Protein AF-A0A660L7V8-F1 (afdb_monomer_lite)

Secondary structure (DSSP, 8-state):
-------EEEEE-STTTHHHHHHHHHHHHHHHTT-S-EEEEEESS-PPPP--B-HHHHHHHHHHHHTT---EEEBTEEEEEE-TT-TTHHHHHHHHHHHS-SEEEEE-SPP-HHHHHHHHT-SEEEEE-S-SSSHHHHHHHTT-SSEEEEPPPPSSHHHHHHHTTS---HHHHHHHHHHTT---

pLDDT: mean 88.97, std 10.48, range [37.34, 97.0]

Organism: NCBI:txid166793

Foldseek 3Di:
DDQPLFWEEEEEEAPVQRLLLLLLLQLLSCVVVVPQAAEEEEADDDDDDADDEDPQQVVLQVQVVVVVFDWGHFYRYTYTYDYNPDPCLLVVLVVCSVRGISYYYRYNDDDDPSNQSNQQPGPEYEYEDPDCPDPVNCVRCPPGPHYDYDYGDDDDDQSVCSSNSNHRRPRSNVVVVVVSVPDD

Radius of gyration: 14.94 Å; chains: 1; bounding box: 38×33×36 Å

Structure (mmCIF, N/CA/C/O backbone):
data_AF-A0A660L7V8-F1
#
_entry.id   AF-A0A660L7V8-F1
#
loop_
_atom_site.group_PDB
_atom_site.id
_atom_site.type_symbol
_atom_site.label_atom_id
_atom_site.label_alt_id
_atom_site.label_comp_id
_atom_site.label_asym_id
_atom_site.label_entity_id
_atom_site.label_seq_id
_atom_site.pdbx_PDB_ins_code
_atom_site.Cartn_x
_atom_site.Cartn_y
_atom_site.Cartn_z
_atom_site.occupancy
_atom_site.B_iso_or_equiv
_atom_site.auth_seq_id
_atom_site.auth_comp_id
_atom_site.auth_asym_id
_atom_site.auth_atom_id
_atom_site.pdbx_PDB_model_num
ATOM 1 N N . MET A 1 1 ? 14.987 14.620 20.877 1.00 37.34 1 MET A N 1
ATOM 2 C CA . MET A 1 1 ? 15.073 13.712 19.718 1.00 37.34 1 MET A CA 1
ATOM 3 C C . MET A 1 1 ? 13.773 12.921 19.659 1.00 37.34 1 MET A C 1
ATOM 5 O O . MET A 1 1 ? 13.575 12.028 20.474 1.00 37.34 1 MET A O 1
ATOM 9 N N . ALA A 1 2 ? 12.819 13.354 18.834 1.00 39.78 2 ALA A N 1
ATOM 10 C CA . ALA A 1 2 ? 11.522 12.691 18.721 1.00 39.78 2 ALA A CA 1
ATOM 11 C C . ALA A 1 2 ? 11.657 11.545 17.714 1.00 39.78 2 ALA A C 1
ATOM 13 O O . ALA A 1 2 ? 11.985 11.790 16.560 1.00 39.78 2 ALA A O 1
ATOM 14 N N . ILE A 1 3 ? 11.441 10.305 18.151 1.00 49.91 3 ILE A N 1
ATOM 15 C CA . ILE A 1 3 ? 11.365 9.157 17.243 1.00 49.91 3 ILE A CA 1
ATOM 16 C C . ILE A 1 3 ? 10.102 9.357 16.406 1.00 49.91 3 ILE A C 1
ATOM 18 O O . ILE A 1 3 ? 8.993 9.240 16.935 1.00 49.91 3 ILE A O 1
ATOM 22 N N . ARG A 1 4 ? 10.248 9.695 15.122 1.00 61.00 4 ARG A N 1
ATOM 23 C CA . ARG A 1 4 ? 9.106 9.736 14.209 1.00 61.00 4 ARG A CA 1
ATOM 24 C C . ARG A 1 4 ? 8.654 8.299 13.968 1.00 61.00 4 ARG A C 1
ATOM 26 O O . ARG A 1 4 ? 9.376 7.494 13.388 1.00 61.00 4 ARG A O 1
ATOM 33 N N . VAL A 1 5 ? 7.476 7.958 14.478 1.00 67.88 5 VAL A N 1
ATOM 34 C CA . VAL A 1 5 ? 6.860 6.653 14.232 1.00 67.88 5 VAL A CA 1
ATOM 35 C C . VAL A 1 5 ? 6.316 6.672 12.809 1.00 67.88 5 VAL A C 1
ATOM 37 O O . VAL A 1 5 ? 5.420 7.456 12.518 1.00 67.88 5 VAL A O 1
ATOM 40 N N . VAL A 1 6 ? 6.857 5.824 11.934 1.00 76.44 6 VAL A N 1
ATOM 41 C CA . VAL A 1 6 ? 6.322 5.613 10.581 1.00 76.44 6 VAL A CA 1
ATOM 42 C C . VAL A 1 6 ? 4.968 4.918 10.716 1.00 76.44 6 VAL A C 1
ATOM 44 O O . VAL A 1 6 ? 4.899 3.766 11.155 1.00 76.44 6 VAL A O 1
ATOM 47 N N . THR A 1 7 ? 3.883 5.614 10.377 1.00 73.19 7 THR A N 1
ATOM 48 C CA . THR A 1 7 ? 2.516 5.067 10.465 1.00 73.19 7 THR A CA 1
ATOM 49 C C . THR A 1 7 ? 1.915 4.769 9.092 1.00 73.19 7 THR A C 1
ATOM 51 O O . THR A 1 7 ? 1.097 3.847 8.991 1.00 73.19 7 THR A O 1
ATOM 54 N N . GLY A 1 8 ? 2.379 5.467 8.049 1.00 82.75 8 GLY A N 1
ATOM 55 C CA . GLY A 1 8 ? 2.054 5.222 6.643 1.00 82.75 8 GLY A CA 1
ATOM 56 C C . GLY A 1 8 ? 3.313 5.071 5.789 1.00 82.75 8 GLY A C 1
ATOM 57 O O . GLY A 1 8 ? 4.242 5.874 5.877 1.00 82.75 8 GLY A O 1
ATOM 58 N N . ALA A 1 9 ? 3.364 4.018 4.974 1.00 93.69 9 ALA A N 1
ATOM 59 C CA . ALA A 1 9 ? 4.455 3.801 4.031 1.00 93.69 9 ALA A CA 1
ATOM 60 C C . ALA A 1 9 ? 3.937 3.323 2.673 1.00 93.69 9 ALA A C 1
ATOM 62 O O . ALA A 1 9 ? 2.909 2.652 2.586 1.00 93.69 9 ALA A O 1
ATOM 63 N N . ALA A 1 10 ? 4.697 3.586 1.614 1.00 95.88 10 ALA A N 1
ATOM 64 C CA . ALA A 1 10 ? 4.444 3.037 0.290 1.00 95.88 10 ALA A CA 1
ATOM 65 C C . ALA A 1 10 ? 5.608 2.183 -0.208 1.00 95.88 10 ALA A C 1
ATOM 67 O O . ALA A 1 10 ? 6.774 2.429 0.091 1.00 95.88 10 ALA A O 1
ATOM 68 N N . VAL A 1 11 ? 5.274 1.176 -1.007 1.00 96.75 11 VAL A N 1
ATOM 69 C CA . VAL A 1 11 ? 6.208 0.313 -1.716 1.00 96.75 11 VAL A CA 1
ATOM 70 C C . VAL A 1 11 ? 5.871 0.371 -3.195 1.00 96.75 11 VAL A C 1
ATOM 72 O O . VAL A 1 11 ? 4.820 -0.113 -3.608 1.00 96.75 11 VAL A O 1
ATOM 75 N N . VAL A 1 12 ? 6.765 0.951 -3.986 1.00 95.75 12 VAL A N 1
ATOM 76 C CA . VAL A 1 12 ? 6.620 1.100 -5.436 1.00 95.75 12 VAL A CA 1
ATOM 77 C C . VAL A 1 12 ? 7.430 0.011 -6.120 1.00 95.75 12 VAL A C 1
ATOM 79 O O . VAL A 1 12 ? 8.594 -0.204 -5.789 1.00 95.75 12 VAL A O 1
ATOM 82 N N . GLY A 1 13 ? 6.841 -0.690 -7.080 1.00 94.50 13 GLY A N 1
ATOM 83 C CA . GLY A 1 13 ? 7.564 -1.699 -7.845 1.00 94.50 13 GLY A CA 1
ATOM 84 C C . GLY A 1 13 ? 6.677 -2.428 -8.837 1.00 94.50 13 GLY A C 1
ATOM 85 O O . GLY A 1 13 ? 5.513 -2.091 -9.039 1.00 94.50 13 GLY A O 1
ATOM 86 N N . ARG A 1 14 ? 7.231 -3.460 -9.470 1.00 91.94 14 ARG A N 1
ATOM 87 C CA . ARG A 1 14 ? 6.463 -4.286 -10.404 1.00 91.94 14 ARG A CA 1
ATOM 88 C C . ARG A 1 14 ? 5.430 -5.140 -9.658 1.00 91.94 14 ARG A C 1
ATOM 90 O O . ARG A 1 14 ? 5.688 -5.550 -8.517 1.00 91.94 14 ARG A O 1
ATOM 97 N N . PRO A 1 15 ? 4.313 -5.505 -10.317 1.00 90.94 15 PRO A N 1
ATOM 98 C CA . PRO A 1 15 ? 3.431 -6.549 -9.818 1.00 90.94 15 PRO A CA 1
ATOM 99 C C . PRO A 1 15 ? 4.221 -7.814 -9.466 1.00 90.94 15 PRO A C 1
ATOM 101 O O . PRO A 1 15 ? 5.136 -8.223 -10.187 1.00 90.94 15 PRO A O 1
ATOM 104 N N . ARG A 1 16 ? 3.838 -8.463 -8.370 1.00 90.12 16 ARG A N 1
ATOM 105 C CA . ARG A 1 16 ? 4.502 -9.595 -7.704 1.00 90.12 16 ARG A CA 1
ATOM 106 C C . ARG A 1 16 ? 5.806 -9.263 -6.974 1.00 90.12 16 ARG A C 1
ATOM 108 O O . ARG A 1 16 ? 6.272 -10.134 -6.234 1.00 90.12 16 ARG A O 1
ATOM 115 N N . GLU A 1 17 ? 6.418 -8.096 -7.152 1.00 93.12 17 GLU A N 1
ATOM 116 C CA . GLU A 1 17 ? 7.659 -7.699 -6.465 1.00 93.12 17 GLU A CA 1
ATOM 117 C C . GLU A 1 17 ? 7.395 -6.754 -5.290 1.00 93.12 17 GLU A C 1
ATOM 119 O O . GLU A 1 17 ? 7.977 -6.945 -4.218 1.00 93.12 17 GLU A O 1
ATOM 124 N N . ALA A 1 18 ? 6.489 -5.789 -5.468 1.00 94.81 18 ALA A N 1
ATOM 125 C CA . ALA A 1 18 ? 6.148 -4.802 -4.448 1.00 94.81 18 ALA A CA 1
ATOM 126 C C . ALA A 1 18 ? 5.332 -5.402 -3.293 1.00 94.81 18 ALA A C 1
ATOM 128 O O . ALA A 1 18 ? 5.609 -5.141 -2.128 1.00 94.81 18 ALA A O 1
ATOM 129 N N . GLU A 1 19 ? 4.359 -6.263 -3.578 1.00 94.25 19 GLU A N 1
ATOM 130 C CA . GLU A 1 19 ? 3.404 -6.797 -2.603 1.00 94.25 19 GLU A CA 1
ATOM 131 C C . GLU A 1 19 ? 4.078 -7.630 -1.500 1.00 94.25 19 GLU A C 1
ATOM 133 O O . GLU A 1 19 ? 3.752 -7.445 -0.326 1.00 94.25 19 GLU A O 1
ATOM 138 N N . PRO A 1 20 ? 5.041 -8.532 -1.793 1.00 94.75 20 PRO A N 1
ATOM 139 C CA . PRO A 1 20 ? 5.760 -9.247 -0.742 1.00 94.75 20 PRO A CA 1
ATOM 140 C C . PRO A 1 20 ? 6.608 -8.325 0.141 1.00 94.75 20 PRO A C 1
ATOM 142 O O . PRO A 1 20 ? 6.734 -8.584 1.340 1.00 94.75 20 PRO A O 1
ATOM 145 N N . VAL A 1 21 ? 7.180 -7.263 -0.437 1.00 96.44 21 VAL A N 1
ATOM 146 C CA . VAL A 1 21 ? 7.930 -6.238 0.302 1.00 96.44 21 VAL A CA 1
ATOM 147 C C . VAL A 1 21 ? 6.978 -5.422 1.177 1.00 96.44 21 VAL A C 1
ATOM 149 O O . VAL A 1 21 ? 7.236 -5.281 2.370 1.00 96.44 21 VAL A O 1
ATOM 152 N N . ALA A 1 22 ? 5.836 -4.991 0.637 1.00 96.56 22 ALA A N 1
ATOM 153 C CA . ALA A 1 22 ? 4.784 -4.287 1.365 1.00 96.56 22 ALA A CA 1
ATOM 154 C C . ALA A 1 22 ? 4.244 -5.111 2.537 1.00 96.56 22 ALA A C 1
ATOM 156 O O . ALA A 1 22 ? 4.127 -4.606 3.649 1.00 96.56 22 ALA A O 1
ATOM 157 N N . ALA A 1 23 ? 4.011 -6.409 2.337 1.00 96.19 23 ALA A N 1
ATOM 158 C CA . ALA A 1 23 ? 3.602 -7.316 3.403 1.00 96.19 23 ALA A CA 1
ATOM 159 C C . ALA A 1 23 ? 4.662 -7.437 4.506 1.00 96.19 23 ALA A C 1
ATOM 161 O O . ALA A 1 23 ? 4.345 -7.400 5.698 1.00 96.19 23 ALA A O 1
ATOM 162 N N . ALA A 1 24 ? 5.934 -7.577 4.123 1.00 96.62 24 ALA A N 1
ATOM 163 C CA . ALA A 1 24 ? 7.037 -7.642 5.072 1.00 96.62 24 ALA A CA 1
ATOM 164 C C . ALA A 1 24 ? 7.182 -6.337 5.872 1.00 96.62 24 ALA A C 1
ATOM 166 O O . ALA A 1 24 ? 7.411 -6.408 7.085 1.00 96.62 24 ALA A O 1
ATOM 167 N N . LEU A 1 25 ? 7.015 -5.189 5.206 1.00 96.19 25 LEU A N 1
ATOM 168 C CA . LEU A 1 25 ? 7.052 -3.848 5.787 1.00 96.19 25 LEU A CA 1
ATOM 169 C C . LEU A 1 25 ? 5.878 -3.637 6.747 1.00 96.19 25 LEU A C 1
ATOM 171 O O . LEU A 1 25 ? 6.103 -3.291 7.900 1.00 96.19 25 LEU A O 1
ATOM 175 N N . ALA A 1 26 ? 4.652 -3.978 6.346 1.00 96.19 26 ALA A N 1
ATOM 176 C CA . ALA A 1 26 ? 3.464 -3.881 7.195 1.00 96.19 26 ALA A CA 1
ATOM 177 C C . ALA A 1 26 ? 3.606 -4.720 8.474 1.00 96.19 26 ALA A C 1
ATOM 179 O O . ALA A 1 26 ? 3.322 -4.255 9.578 1.00 96.19 26 ALA A O 1
ATOM 180 N N . LEU A 1 27 ? 4.122 -5.950 8.361 1.00 95.69 27 LEU A N 1
ATOM 181 C CA . LEU A 1 27 ? 4.412 -6.802 9.520 1.00 95.69 27 LEU A CA 1
ATOM 182 C C . LEU A 1 27 ? 5.494 -6.224 10.441 1.00 95.69 27 LEU A C 1
ATOM 184 O O . LEU A 1 27 ? 5.490 -6.517 11.641 1.00 95.69 27 LEU A O 1
ATOM 188 N N . ALA A 1 28 ? 6.429 -5.455 9.888 1.00 94.06 28 ALA A N 1
ATOM 189 C CA . ALA A 1 28 ? 7.496 -4.830 10.646 1.00 94.06 28 ALA A CA 1
ATOM 190 C C . ALA A 1 28 ? 6.983 -3.580 11.370 1.00 94.06 28 ALA A C 1
ATOM 192 O O . ALA A 1 28 ? 7.086 -3.534 12.594 1.00 94.06 28 ALA A O 1
ATOM 193 N N . LEU A 1 29 ? 6.306 -2.671 10.660 1.00 92.81 29 LEU A N 1
ATOM 194 C CA . LEU A 1 29 ? 5.652 -1.492 11.237 1.00 92.81 29 LEU A CA 1
ATOM 195 C C . LEU A 1 29 ? 4.671 -1.885 12.339 1.00 92.81 29 LEU A C 1
ATOM 197 O O . LEU A 1 29 ? 4.712 -1.326 13.425 1.00 92.81 29 LEU A O 1
ATOM 201 N N . ARG A 1 30 ? 3.876 -2.943 12.133 1.00 93.88 30 ARG A N 1
ATOM 202 C CA . ARG A 1 30 ? 3.018 -3.533 13.174 1.00 93.88 30 ARG A CA 1
ATOM 203 C C . ARG A 1 30 ? 3.778 -3.840 14.466 1.00 93.88 30 ARG A C 1
ATOM 205 O O . ARG A 1 30 ? 3.227 -3.726 15.558 1.00 93.88 30 ARG A O 1
ATOM 212 N N . ARG A 1 31 ? 4.999 -4.371 14.367 1.00 91.88 31 ARG A N 1
ATOM 213 C CA . ARG A 1 31 ? 5.801 -4.709 15.553 1.00 91.88 31 ARG A CA 1
ATOM 214 C C . ARG A 1 31 ? 6.301 -3.447 16.242 1.00 91.88 31 ARG A C 1
ATOM 216 O O . ARG A 1 31 ? 6.259 -3.413 17.466 1.00 91.88 31 ARG A O 1
ATOM 223 N N . GLU A 1 32 ? 6.710 -2.443 15.477 1.00 89.19 32 GLU A N 1
ATOM 224 C CA . GLU A 1 32 ? 7.185 -1.165 16.012 1.00 89.19 32 GLU A CA 1
ATOM 225 C C . GLU A 1 32 ? 6.067 -0.368 16.684 1.00 89.19 32 GLU A C 1
ATOM 227 O O . GLU A 1 32 ? 6.200 0.027 17.839 1.00 89.19 32 GLU A O 1
ATOM 232 N N . THR A 1 33 ? 4.910 -0.251 16.031 1.00 89.19 33 THR A N 1
ATOM 233 C CA . THR A 1 33 ? 3.717 0.424 16.568 1.00 89.19 33 THR A CA 1
ATOM 234 C C . THR A 1 33 ? 2.951 -0.417 17.591 1.00 89.19 33 THR A C 1
ATOM 236 O O . THR A 1 33 ? 1.931 0.014 18.122 1.00 89.19 33 THR A O 1
ATOM 239 N N . ARG A 1 34 ? 3.411 -1.646 17.869 1.00 91.81 34 ARG A N 1
ATOM 240 C CA . ARG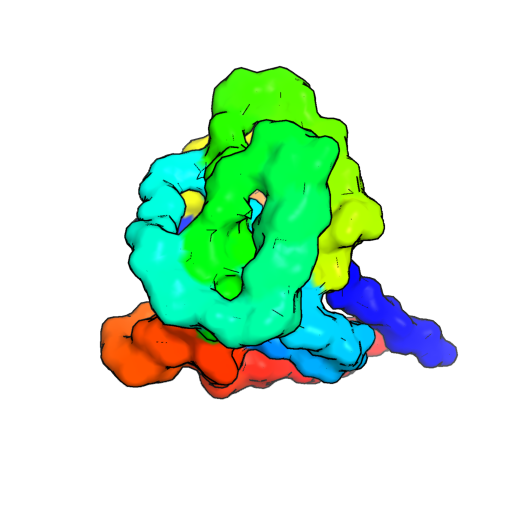 A 1 34 ? 2.744 -2.641 18.730 1.00 91.81 34 ARG A CA 1
ATOM 241 C C . ARG A 1 34 ? 1.297 -2.965 18.319 1.00 91.81 34 ARG A C 1
ATOM 243 O O . ARG A 1 34 ? 0.543 -3.528 19.117 1.00 91.81 34 ARG A O 1
ATOM 250 N N . ALA A 1 35 ? 0.912 -2.690 17.074 1.00 92.94 35 ALA A N 1
ATOM 251 C CA . ALA A 1 35 ? -0.403 -3.029 16.546 1.00 92.94 35 ALA A CA 1
ATOM 252 C C . ALA A 1 35 ? -0.643 -4.551 16.543 1.00 92.94 35 ALA A C 1
ATOM 254 O O . ALA A 1 35 ? 0.280 -5.370 16.487 1.00 92.94 35 ALA A O 1
ATOM 255 N N . LYS A 1 36 ? -1.909 -4.983 16.606 1.00 94.69 36 LYS A N 1
ATOM 256 C CA . LYS A 1 36 ? -2.255 -6.421 16.604 1.00 94.69 36 LYS A CA 1
ATOM 257 C C . LYS A 1 36 ? -2.258 -7.025 15.196 1.00 94.69 36 LYS A C 1
ATOM 259 O O . LYS A 1 36 ? -1.910 -8.205 15.059 1.00 94.69 36 LYS A O 1
ATOM 264 N N . ALA A 1 37 ? -2.579 -6.228 14.187 1.00 95.56 37 ALA A N 1
ATOM 265 C CA . ALA A 1 37 ? -2.605 -6.542 12.760 1.00 95.56 37 ALA A CA 1
ATOM 266 C C . ALA A 1 37 ? -2.153 -5.301 11.964 1.00 95.56 37 ALA A C 1
ATOM 268 O O . ALA A 1 37 ? -1.891 -4.270 12.578 1.00 95.56 37 ALA A O 1
ATOM 269 N N . ALA A 1 38 ? -2.011 -5.425 10.647 1.00 96.31 38 ALA A N 1
ATOM 270 C CA . ALA A 1 38 ? -1.687 -4.312 9.754 1.00 96.31 38 ALA A CA 1
ATOM 271 C C . ALA A 1 38 ? -2.398 -4.458 8.409 1.00 96.31 38 ALA A C 1
ATOM 273 O O . ALA A 1 38 ? -2.808 -5.564 8.040 1.00 96.31 38 ALA A O 1
ATOM 274 N N . THR A 1 39 ? -2.493 -3.352 7.682 1.00 96.81 39 THR A N 1
ATOM 275 C CA . THR A 1 39 ? -3.176 -3.283 6.390 1.00 96.81 39 THR A CA 1
ATOM 276 C C . THR A 1 39 ? -2.165 -3.211 5.255 1.00 96.81 39 THR A C 1
ATOM 278 O O . THR A 1 39 ? -1.183 -2.475 5.337 1.00 96.81 39 THR A O 1
ATOM 281 N N . VAL A 1 40 ? -2.409 -3.967 4.186 1.00 96.75 40 VAL A N 1
ATOM 282 C CA . VAL A 1 40 ? -1.717 -3.801 2.905 1.00 96.75 40 VAL A CA 1
ATOM 283 C C . VAL A 1 40 ? -2.746 -3.396 1.858 1.00 96.75 40 VAL A C 1
ATOM 285 O O . VAL A 1 40 ? -3.619 -4.188 1.509 1.00 96.75 40 VAL A O 1
ATOM 288 N N . ALA A 1 41 ? -2.649 -2.169 1.362 1.00 96.25 41 ALA A N 1
ATOM 289 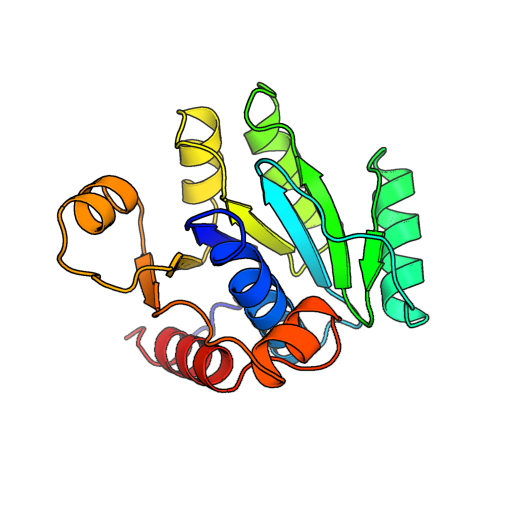C CA . ALA A 1 41 ? -3.518 -1.657 0.312 1.00 96.25 41 ALA A CA 1
ATOM 290 C C . ALA A 1 41 ? -2.784 -1.732 -1.030 1.00 96.25 41 ALA A C 1
ATOM 292 O O . ALA A 1 41 ? -1.754 -1.092 -1.214 1.00 96.25 41 ALA A O 1
ATOM 293 N N . VAL A 1 42 ? -3.269 -2.548 -1.961 1.00 95.75 42 VAL A N 1
ATOM 294 C CA . VAL A 1 42 ? -2.651 -2.715 -3.281 1.00 95.75 42 VAL A CA 1
ATOM 295 C C . VAL A 1 42 ? -3.308 -1.751 -4.260 1.00 95.75 42 VAL A C 1
ATOM 297 O O . VAL A 1 42 ? -4.502 -1.867 -4.528 1.00 95.75 42 VAL A O 1
ATOM 300 N N . ILE A 1 43 ? -2.524 -0.818 -4.799 1.00 95.31 43 ILE A N 1
ATOM 301 C CA . ILE A 1 43 ? -2.939 0.090 -5.869 1.00 95.31 43 ILE A CA 1
ATOM 302 C C . ILE A 1 43 ? -2.563 -0.577 -7.196 1.00 95.31 43 ILE A C 1
ATOM 304 O O . ILE A 1 43 ? -1.386 -0.617 -7.580 1.00 95.31 43 ILE A O 1
ATOM 308 N N . GLY A 1 44 ? -3.568 -1.152 -7.857 1.00 89.50 44 GLY A N 1
ATOM 309 C CA . GLY A 1 44 ? -3.420 -1.986 -9.054 1.00 89.50 44 GLY A CA 1
ATOM 310 C C . GLY A 1 44 ? -3.692 -3.484 -8.818 1.00 89.50 44 GLY A C 1
ATOM 311 O O . GLY A 1 44 ? -3.885 -3.926 -7.683 1.00 89.50 44 GLY A O 1
ATOM 312 N N . PRO A 1 45 ? -3.781 -4.288 -9.892 1.00 76.81 45 PRO A N 1
ATOM 313 C CA . PRO A 1 45 ? -3.986 -5.732 -9.791 1.00 76.81 45 PRO A CA 1
ATOM 314 C C . PRO A 1 45 ? -2.666 -6.528 -9.664 1.00 76.81 45 PRO A C 1
ATOM 316 O O . PRO A 1 45 ? -1.648 -6.104 -10.213 1.00 76.81 45 PRO A O 1
ATOM 319 N N . PRO A 1 46 ? -2.685 -7.752 -9.084 1.00 69.12 46 PRO A N 1
ATOM 320 C CA . PRO A 1 46 ? -3.802 -8.434 -8.420 1.00 69.12 46 PRO A CA 1
ATOM 321 C C . PRO A 1 46 ? -3.696 -8.440 -6.880 1.00 69.12 46 PRO A C 1
ATOM 323 O O . PRO A 1 46 ? -2.609 -8.402 -6.304 1.00 69.12 46 PRO A O 1
ATOM 326 N N . LEU A 1 47 ? -4.835 -8.617 -6.201 1.00 73.38 47 LEU A N 1
ATOM 327 C CA . LEU A 1 47 ? -4.840 -9.028 -4.793 1.00 73.38 47 LEU A CA 1
ATOM 328 C C . LEU A 1 47 ? -4.321 -10.468 -4.652 1.00 73.38 47 LEU A C 1
ATOM 330 O O . LEU A 1 47 ? -4.576 -11.301 -5.524 1.00 73.38 47 LEU A O 1
ATOM 334 N N . PRO A 1 48 ? -3.640 -10.810 -3.546 1.00 71.81 48 PRO A N 1
ATOM 335 C CA . PRO A 1 48 ? -3.430 -12.208 -3.210 1.00 71.81 48 PRO A CA 1
ATOM 336 C C . PRO A 1 48 ? -4.773 -12.880 -2.882 1.00 71.81 48 PRO A C 1
ATOM 338 O O . PRO A 1 48 ? -5.643 -12.262 -2.269 1.00 71.81 48 PRO A O 1
ATOM 341 N N . ASP A 1 49 ? -4.916 -14.165 -3.221 1.00 74.81 49 ASP A N 1
ATOM 342 C CA . ASP A 1 49 ? -6.115 -14.942 -2.869 1.00 74.81 49 ASP A CA 1
ATOM 343 C C . ASP A 1 49 ? -6.399 -14.892 -1.358 1.00 74.81 49 ASP A C 1
ATOM 345 O O . ASP A 1 49 ? -5.480 -14.732 -0.549 1.00 74.81 49 ASP A O 1
ATOM 349 N N . GLY A 1 50 ? -7.646 -15.089 -0.933 1.00 65.00 50 GLY A N 1
ATOM 350 C CA . GLY A 1 50 ? -7.953 -15.259 0.492 1.00 65.00 50 GLY A CA 1
ATOM 351 C C . GLY A 1 50 ? -7.154 -16.413 1.123 1.00 65.00 50 GLY A C 1
ATOM 352 O O . GLY A 1 50 ? -6.786 -17.371 0.446 1.00 65.00 50 GLY A O 1
ATOM 353 N N . GLY A 1 51 ? -6.852 -16.326 2.421 1.00 70.19 51 GLY A N 1
ATOM 354 C CA . GLY A 1 51 ? -6.135 -17.381 3.138 1.00 70.19 51 GLY A CA 1
ATOM 355 C C . GLY A 1 51 ? -6.539 -17.496 4.607 1.00 70.19 51 GLY A C 1
ATOM 356 O O . GLY A 1 51 ? -7.427 -16.800 5.097 1.00 70.19 51 GLY A O 1
ATOM 357 N N . GLY A 1 52 ? -5.863 -18.388 5.335 1.00 71.81 52 GLY A N 1
ATOM 358 C CA . GLY A 1 52 ? -6.055 -18.536 6.776 1.00 71.81 52 GLY A CA 1
ATOM 359 C C . GLY A 1 52 ? -5.695 -17.249 7.526 1.00 71.81 52 GLY A C 1
ATOM 360 O O . GLY A 1 52 ? -4.556 -16.781 7.480 1.00 71.81 52 GLY A O 1
ATOM 361 N N . GLY A 1 53 ? -6.669 -16.673 8.229 1.00 72.19 53 GLY A N 1
ATOM 362 C CA . GLY A 1 53 ? -6.505 -15.450 9.016 1.00 72.19 53 GLY A CA 1
ATOM 363 C C . GLY A 1 53 ? -6.559 -15.696 10.518 1.00 72.19 53 GLY A C 1
ATOM 364 O O . GLY A 1 53 ? -7.497 -16.338 10.998 1.00 72.19 53 GLY A O 1
ATOM 365 N N . GLY A 1 54 ? -5.600 -15.141 11.266 1.00 78.19 54 GLY A N 1
ATOM 366 C CA . GLY A 1 54 ? -5.656 -15.106 12.729 1.00 78.19 54 GLY A CA 1
ATOM 367 C C . GLY A 1 54 ? -6.704 -14.104 13.228 1.00 78.19 54 GLY A C 1
ATOM 368 O O . GLY A 1 54 ? -7.060 -13.163 12.519 1.00 78.19 54 GLY A O 1
ATOM 369 N N . GLY A 1 55 ? -7.181 -14.258 14.468 1.00 90.12 55 GLY A N 1
ATOM 370 C CA . GLY A 1 55 ? -8.297 -13.451 14.994 1.00 90.12 55 GLY A CA 1
ATOM 371 C C . GLY A 1 55 ? -8.083 -11.929 14.952 1.00 90.12 55 GLY A C 1
ATOM 372 O O . GLY A 1 55 ? -9.039 -11.182 14.793 1.00 90.12 55 GLY A O 1
ATOM 373 N N . ALA A 1 56 ? -6.837 -11.452 15.044 1.00 91.94 56 ALA A N 1
ATOM 374 C CA . ALA A 1 56 ? -6.535 -10.025 14.899 1.00 91.94 56 ALA A CA 1
ATOM 375 C C . ALA A 1 56 ? -6.717 -9.511 13.461 1.00 91.94 56 ALA A C 1
ATOM 377 O O . ALA A 1 56 ? -7.286 -8.441 13.287 1.00 91.94 56 ALA A O 1
ATOM 378 N N . GLY A 1 57 ? -6.274 -10.272 12.452 1.00 92.00 57 GLY A N 1
ATOM 379 C CA . GLY A 1 57 ? -6.448 -9.898 11.045 1.00 92.00 57 GLY A CA 1
ATOM 380 C C . GLY A 1 57 ? -7.919 -9.910 10.627 1.00 92.00 57 GLY A C 1
ATOM 381 O O . GLY A 1 57 ? -8.349 -9.029 9.899 1.00 92.00 57 GLY A O 1
ATOM 382 N N . ARG A 1 58 ? -8.714 -10.848 11.163 1.00 93.69 58 ARG A N 1
ATOM 383 C CA . ARG A 1 58 ? -10.168 -10.890 10.924 1.00 93.69 58 ARG A CA 1
ATOM 384 C C . ARG A 1 58 ? -10.902 -9.687 11.511 1.00 93.69 58 ARG A C 1
ATOM 386 O O . ARG A 1 58 ? -11.759 -9.133 10.847 1.00 93.69 58 ARG A O 1
ATOM 393 N N . ARG A 1 59 ? -10.553 -9.258 12.730 1.00 94.75 59 ARG A N 1
ATOM 394 C CA . ARG A 1 59 ? -11.150 -8.047 13.323 1.00 94.75 59 ARG A CA 1
ATOM 395 C C . ARG A 1 59 ? -10.828 -6.792 12.518 1.00 94.75 59 ARG A C 1
ATOM 397 O O . ARG A 1 59 ? -11.704 -5.962 12.341 1.00 94.75 59 ARG A O 1
ATOM 404 N N . LEU A 1 60 ? -9.595 -6.686 12.022 1.00 95.19 60 LEU A N 1
ATOM 405 C CA . LEU A 1 60 ? -9.210 -5.592 11.134 1.00 95.19 60 LEU A CA 1
ATOM 406 C C . LEU A 1 60 ? -9.986 -5.643 9.810 1.00 95.19 60 LEU A C 1
ATOM 408 O O . LEU A 1 60 ? -10.429 -4.609 9.336 1.00 95.19 60 LEU A O 1
ATOM 412 N N . ALA A 1 61 ? -10.199 -6.833 9.242 1.00 94.69 61 ALA A N 1
ATOM 413 C CA . ALA A 1 61 ? -11.046 -6.983 8.061 1.00 94.69 61 ALA A CA 1
ATOM 414 C C . ALA A 1 61 ? -12.489 -6.526 8.315 1.00 94.69 61 ALA A C 1
ATOM 416 O O . ALA A 1 61 ? -12.982 -5.724 7.543 1.00 94.69 61 ALA A O 1
ATOM 417 N N . VAL A 1 62 ? -13.119 -6.917 9.426 1.00 95.44 62 VAL A N 1
ATOM 418 C CA . VAL A 1 62 ? -14.469 -6.426 9.775 1.00 95.44 62 VAL A CA 1
ATOM 419 C C . VAL A 1 62 ? -14.511 -4.898 9.867 1.00 95.44 62 VAL A C 1
ATOM 421 O O . VAL A 1 62 ? -15.474 -4.275 9.435 1.00 95.44 62 VAL A O 1
ATOM 424 N N . GLN A 1 63 ? -13.461 -4.278 10.408 1.00 94.69 63 GLN A N 1
ATOM 425 C CA . GLN A 1 63 ? -13.369 -2.821 10.454 1.00 94.69 63 GLN A CA 1
ATOM 426 C C . GLN A 1 63 ? -13.262 -2.212 9.048 1.00 94.69 63 GLN A C 1
ATOM 428 O O . GLN A 1 63 ? -13.954 -1.252 8.757 1.00 94.69 63 GLN A O 1
ATOM 433 N N . LEU A 1 64 ? -12.438 -2.784 8.168 1.00 95.50 64 LEU A N 1
ATOM 434 C CA . LEU A 1 64 ? -12.312 -2.336 6.777 1.00 95.50 64 LEU A CA 1
ATOM 435 C C . LEU A 1 64 ? -13.607 -2.559 5.971 1.00 95.50 64 LEU A C 1
ATOM 437 O O . LEU A 1 64 ? -13.956 -1.728 5.144 1.00 95.50 64 LEU A O 1
ATOM 441 N N . GLU A 1 65 ? -14.337 -3.646 6.229 1.00 95.81 65 GLU A N 1
ATOM 442 C CA . GLU A 1 65 ? -15.660 -3.910 5.640 1.00 95.81 65 GLU A CA 1
ATOM 443 C C . GLU A 1 65 ? -16.685 -2.848 6.056 1.00 95.81 65 GLU A C 1
ATOM 445 O O . GLU A 1 65 ? -17.489 -2.419 5.233 1.00 95.81 65 GLU A O 1
ATOM 450 N N . ALA A 1 66 ? -16.633 -2.376 7.308 1.00 95.00 66 ALA A N 1
ATOM 451 C CA . ALA A 1 66 ? -17.486 -1.282 7.779 1.00 95.00 66 ALA A CA 1
ATOM 452 C C . ALA A 1 66 ? -17.204 0.052 7.060 1.00 95.00 66 ALA A C 1
ATOM 454 O O . ALA A 1 66 ? -18.091 0.895 6.972 1.00 95.00 66 ALA A O 1
ATOM 455 N N . GLU A 1 67 ? -16.003 0.206 6.499 1.00 93.44 67 GLU A N 1
ATOM 456 C CA . GLU A 1 67 ? -15.599 1.335 5.652 1.00 93.44 67 GLU A CA 1
ATOM 457 C C . GLU A 1 67 ? -15.904 1.091 4.158 1.00 93.44 67 GLU A C 1
ATOM 459 O O . GLU A 1 67 ? -15.455 1.845 3.300 1.00 93.44 67 GLU A O 1
ATOM 464 N N . GLY A 1 68 ? -16.643 0.026 3.821 1.00 93.06 68 GLY A N 1
ATOM 465 C CA . GLY A 1 68 ? -17.048 -0.288 2.447 1.00 93.06 68 GLY A CA 1
ATOM 466 C C . GLY A 1 68 ? -15.974 -0.971 1.594 1.00 93.06 68 GLY A C 1
ATOM 467 O O . GLY A 1 68 ? -16.124 -1.057 0.376 1.00 93.06 68 GLY A O 1
ATOM 468 N N . LEU A 1 69 ? -14.893 -1.465 2.203 1.00 93.62 69 LEU A N 1
ATOM 469 C CA . LEU A 1 69 ? -13.812 -2.153 1.495 1.00 93.62 69 LEU A CA 1
ATOM 470 C C . LEU A 1 69 ? -14.031 -3.671 1.451 1.00 93.62 69 LEU A C 1
ATOM 472 O O . LEU A 1 69 ? -14.750 -4.246 2.264 1.00 93.62 69 LEU A O 1
ATOM 476 N N . GLU A 1 70 ? -13.327 -4.345 0.538 1.00 93.00 70 GLU A N 1
ATOM 477 C CA . GLU A 1 70 ? -13.368 -5.807 0.379 1.00 93.00 70 GLU A CA 1
ATOM 478 C C . GLU A 1 70 ? -12.046 -6.473 0.822 1.00 93.00 70 GLU A C 1
ATOM 480 O O . GLU A 1 70 ? -11.221 -6.871 -0.014 1.00 93.00 70 GLU A O 1
ATOM 485 N N . PRO A 1 71 ? -11.777 -6.591 2.134 1.00 94.06 71 PRO A N 1
ATOM 486 C CA . PRO A 1 71 ? -10.515 -7.116 2.623 1.00 94.06 71 PRO A CA 1
ATOM 487 C C . PRO A 1 71 ? -10.367 -8.631 2.435 1.00 94.06 71 PRO A C 1
ATOM 489 O O . PRO A 1 71 ? -11.279 -9.433 2.629 1.00 94.06 71 PRO A O 1
ATOM 492 N N . ARG A 1 72 ? -9.134 -9.061 2.160 1.00 94.19 72 ARG A N 1
ATOM 493 C CA . ARG A 1 72 ? -8.694 -10.460 2.201 1.00 94.19 72 ARG A CA 1
ATOM 494 C C . ARG A 1 72 ? -7.728 -10.647 3.360 1.00 94.19 72 ARG A C 1
ATOM 496 O O . ARG A 1 72 ? -6.706 -9.973 3.453 1.00 94.19 72 ARG A O 1
ATOM 503 N N . VAL A 1 73 ? -8.019 -11.584 4.257 1.00 93.81 73 VAL A N 1
ATOM 504 C CA . VAL A 1 73 ? -7.154 -11.829 5.420 1.00 93.81 73 VAL A CA 1
ATOM 505 C C . VAL A 1 73 ? -6.077 -12.857 5.086 1.00 93.81 73 VAL A C 1
ATOM 507 O O . VAL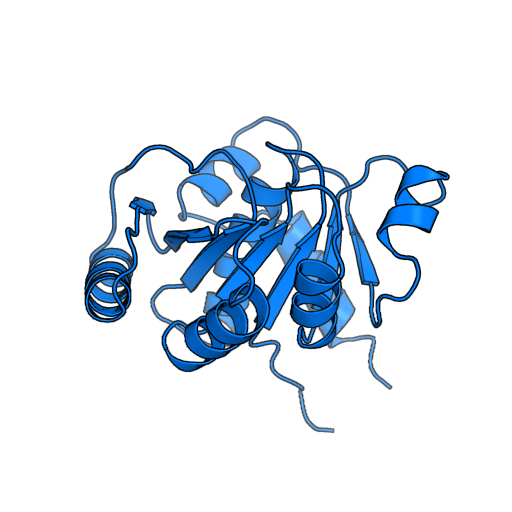 A 1 73 ? -6.363 -13.916 4.527 1.00 93.81 73 VAL A O 1
ATOM 510 N N . ARG A 1 74 ? -4.836 -12.577 5.501 1.00 92.44 74 ARG A N 1
ATOM 511 C CA . ARG A 1 74 ? -3.729 -13.545 5.545 1.00 92.44 74 ARG A CA 1
ATOM 512 C C . ARG A 1 74 ? -2.920 -13.352 6.823 1.00 92.44 74 ARG A C 1
ATOM 514 O O . ARG A 1 74 ? -2.262 -12.329 6.999 1.00 92.44 74 ARG A O 1
ATOM 521 N N . GLY A 1 75 ? -2.979 -14.316 7.742 1.00 93.19 75 GLY A N 1
ATOM 522 C CA . GLY A 1 75 ? -2.244 -14.253 9.007 1.00 93.19 75 GLY A CA 1
ATOM 523 C C . GLY A 1 75 ? -2.621 -13.025 9.843 1.00 93.19 75 GLY A C 1
ATOM 524 O O . GLY A 1 75 ? -3.741 -12.938 10.352 1.00 93.19 75 GLY A O 1
ATOM 525 N N . ARG A 1 76 ? -1.670 -12.099 10.020 1.00 95.38 76 ARG A N 1
ATOM 526 C CA . ARG A 1 76 ? -1.854 -10.814 10.726 1.00 95.38 76 ARG A CA 1
ATOM 527 C C . ARG A 1 76 ? -2.070 -9.615 9.794 1.00 95.38 76 ARG A C 1
ATOM 529 O O . ARG A 1 76 ? -1.998 -8.485 10.271 1.00 95.38 76 ARG A O 1
ATOM 536 N N . LEU A 1 77 ? -2.301 -9.855 8.506 1.00 95.50 77 LEU A N 1
ATOM 537 C CA . LEU A 1 77 ? -2.531 -8.820 7.505 1.00 95.50 77 LEU A CA 1
ATOM 538 C C . LEU A 1 77 ? -3.973 -8.853 6.997 1.00 95.50 77 LEU A C 1
ATOM 540 O O . LEU A 1 77 ? -4.527 -9.936 6.777 1.00 95.50 77 LEU A O 1
ATOM 544 N N . ALA A 1 78 ? -4.536 -7.670 6.777 1.00 95.69 78 ALA A N 1
ATOM 545 C CA . ALA A 1 78 ? -5.719 -7.466 5.954 1.00 95.69 78 ALA A CA 1
ATOM 546 C C . ALA A 1 78 ? -5.292 -6.788 4.646 1.00 95.69 78 ALA A C 1
ATOM 548 O O . ALA A 1 78 ? -4.553 -5.806 4.667 1.00 95.69 78 ALA A O 1
ATOM 549 N N . TRP A 1 79 ? -5.708 -7.350 3.517 1.00 96.00 79 TRP A N 1
ATOM 550 C CA . TRP A 1 79 ? -5.337 -6.892 2.182 1.00 96.00 79 TRP A CA 1
ATOM 551 C C . TRP A 1 79 ? -6.536 -6.265 1.494 1.00 96.00 79 TRP A C 1
ATOM 553 O O . TRP A 1 79 ? -7.555 -6.934 1.382 1.00 96.00 79 TRP A O 1
ATOM 563 N N . VAL A 1 80 ? -6.414 -5.044 0.990 1.00 95.25 80 VAL A N 1
ATOM 564 C CA . VAL A 1 80 ? -7.475 -4.370 0.223 1.00 95.25 80 VAL A CA 1
ATOM 565 C C . VAL A 1 80 ? -6.944 -3.944 -1.138 1.00 95.25 80 VAL A C 1
ATOM 567 O O . VAL A 1 80 ? -5.747 -3.701 -1.288 1.00 95.25 80 VAL A O 1
ATOM 570 N N . ARG A 1 81 ? -7.817 -3.902 -2.146 1.00 94.56 81 ARG A N 1
ATOM 571 C CA . ARG A 1 81 ? -7.490 -3.359 -3.469 1.00 94.56 81 ARG A CA 1
ATOM 572 C C . ARG A 1 81 ? -8.016 -1.943 -3.552 1.00 94.56 81 ARG A C 1
ATOM 574 O O . ARG A 1 81 ? -9.164 -1.716 -3.195 1.00 94.56 81 ARG A O 1
ATOM 581 N N . LEU A 1 82 ? -7.201 -1.053 -4.092 1.00 94.56 82 LEU A N 1
ATOM 582 C CA . LEU A 1 82 ? -7.613 0.272 -4.520 1.00 94.56 82 LEU A CA 1
ATOM 583 C C . LEU A 1 82 ? -7.508 0.340 -6.043 1.00 94.56 82 LEU A C 1
ATOM 585 O O . LEU A 1 82 ? -6.566 -0.204 -6.637 1.00 94.56 82 LEU A O 1
ATOM 589 N N . ASP A 1 83 ? -8.497 0.961 -6.674 1.00 92.44 83 ASP A N 1
ATOM 590 C CA . ASP A 1 83 ? -8.478 1.187 -8.112 1.00 92.44 83 ASP A CA 1
ATOM 591 C C . ASP A 1 83 ? -7.549 2.376 -8.426 1.00 92.44 83 ASP A C 1
ATOM 593 O O . ASP A 1 83 ? -7.774 3.472 -7.917 1.00 92.44 83 ASP A O 1
ATOM 597 N N . PRO A 1 84 ? -6.481 2.197 -9.229 1.00 92.69 84 PRO A N 1
ATOM 598 C CA . PRO A 1 84 ? -5.586 3.296 -9.594 1.00 92.69 84 PRO A CA 1
ATOM 599 C C . PRO A 1 84 ? -6.254 4.394 -10.436 1.00 92.69 84 PRO A C 1
ATOM 601 O O . PRO A 1 84 ? -5.679 5.474 -10.566 1.00 92.69 84 PRO A O 1
ATOM 604 N N . ALA A 1 85 ? -7.409 4.112 -11.046 1.00 91.00 85 ALA A N 1
ATOM 605 C CA . ALA A 1 85 ? -8.182 5.077 -11.820 1.00 91.00 85 ALA A CA 1
ATOM 606 C C . ALA A 1 85 ? -9.220 5.836 -10.975 1.00 91.00 85 ALA A C 1
ATOM 608 O O . ALA A 1 85 ? -9.887 6.725 -11.503 1.00 91.00 85 ALA A O 1
ATOM 609 N N . ASP A 1 86 ? -9.359 5.499 -9.689 1.00 90.12 86 ASP A N 1
ATOM 610 C CA . ASP A 1 86 ? -10.289 6.172 -8.790 1.00 90.12 86 ASP A CA 1
ATOM 611 C C . ASP A 1 86 ? -9.824 7.616 -8.518 1.00 90.12 86 ASP A C 1
ATOM 613 O O . ASP A 1 86 ? -8.717 7.815 -7.999 1.00 90.12 86 ASP A O 1
ATOM 617 N N . PRO A 1 87 ? -10.624 8.645 -8.854 1.00 87.38 87 PRO A N 1
ATOM 618 C CA . PRO A 1 87 ? -10.272 10.030 -8.555 1.00 87.38 87 PRO A CA 1
ATOM 619 C C . PRO A 1 87 ? -10.174 10.311 -7.047 1.00 87.38 87 PRO A C 1
ATOM 621 O O . PRO A 1 87 ? -9.467 11.238 -6.653 1.00 87.38 87 PRO A O 1
ATOM 624 N N . GLU A 1 88 ? -10.834 9.516 -6.202 1.00 91.62 88 GLU A N 1
ATOM 625 C CA . GLU A 1 88 ? -10.812 9.650 -4.743 1.00 91.62 88 GLU A CA 1
ATOM 626 C C . GLU A 1 88 ? -9.638 8.906 -4.091 1.00 91.62 88 GLU A C 1
ATOM 628 O O . GLU A 1 88 ? -9.509 8.905 -2.865 1.00 91.62 88 GLU A O 1
ATOM 633 N N . LEU A 1 89 ? -8.729 8.320 -4.882 1.00 93.00 89 LEU A N 1
ATOM 634 C CA . LEU A 1 89 ? -7.587 7.554 -4.383 1.00 93.00 89 LEU A CA 1
ATOM 635 C C . LEU A 1 89 ? -6.801 8.267 -3.261 1.00 93.00 89 LEU A C 1
ATOM 637 O O . LEU A 1 89 ? -6.550 7.615 -2.245 1.00 93.00 89 LEU A O 1
ATOM 641 N N . PRO A 1 90 ? -6.448 9.570 -3.350 1.00 91.88 90 PRO A N 1
ATOM 642 C CA . PRO A 1 90 ? -5.764 10.254 -2.251 1.00 91.88 90 PRO A CA 1
ATOM 643 C C . PRO A 1 90 ? -6.583 10.251 -0.951 1.00 91.88 90 PRO A C 1
ATOM 645 O O . PRO A 1 90 ? -6.063 9.898 0.109 1.00 91.88 90 PRO A O 1
ATOM 648 N N . ALA A 1 91 ? -7.884 10.546 -1.035 1.00 91.69 91 ALA A N 1
ATOM 649 C CA . ALA A 1 91 ? -8.780 10.548 0.120 1.00 91.69 91 ALA A CA 1
ATOM 650 C C . ALA A 1 91 ? -8.917 9.144 0.733 1.00 91.69 91 ALA A C 1
ATOM 652 O O . ALA A 1 91 ? -8.817 8.997 1.951 1.00 91.69 91 ALA A O 1
ATOM 653 N N . LEU A 1 92 ? -9.038 8.105 -0.101 1.00 92.38 92 LEU A N 1
ATOM 654 C CA . LEU A 1 92 ? -9.066 6.710 0.343 1.00 92.38 92 LEU A CA 1
ATOM 655 C C . LEU A 1 92 ? -7.767 6.303 1.049 1.00 92.38 92 LEU A C 1
ATOM 657 O O . LEU A 1 92 ? -7.811 5.627 2.080 1.00 92.38 92 LEU A O 1
ATOM 661 N N . THR A 1 93 ? -6.600 6.719 0.538 1.00 92.50 93 THR A N 1
ATOM 662 C CA . THR A 1 93 ? -5.320 6.431 1.207 1.00 92.50 93 THR A CA 1
ATOM 663 C C . THR A 1 93 ? -5.222 7.102 2.574 1.00 92.50 93 THR A C 1
ATOM 665 O O . THR A 1 93 ? -4.794 6.469 3.542 1.00 92.50 93 THR A O 1
ATOM 668 N N . TRP A 1 94 ? -5.697 8.341 2.692 1.00 91.12 94 TRP A N 1
ATOM 669 C CA . TRP A 1 94 ? -5.736 9.053 3.962 1.00 91.12 94 TRP A CA 1
ATOM 670 C C . TRP A 1 94 ? -6.711 8.411 4.960 1.00 91.12 94 TRP A C 1
ATOM 672 O O . TRP A 1 94 ? -6.334 8.133 6.100 1.00 91.12 94 TRP A O 1
ATOM 682 N N . GLN A 1 95 ? -7.933 8.080 4.528 1.00 91.69 95 GLN A N 1
ATOM 683 C CA . GLN A 1 95 ? -8.926 7.387 5.357 1.00 91.69 95 GLN A CA 1
ATOM 684 C C . GLN A 1 95 ? -8.379 6.055 5.881 1.00 91.69 95 GLN A C 1
ATOM 686 O O . GLN A 1 95 ? -8.462 5.776 7.078 1.00 91.69 95 GLN A O 1
ATOM 691 N N . LEU A 1 96 ? -7.740 5.260 5.017 1.00 92.81 96 LEU A N 1
ATOM 692 C CA . LEU A 1 96 ? -7.094 4.005 5.403 1.00 92.81 96 LEU A CA 1
ATOM 693 C C . LEU A 1 96 ? -6.002 4.197 6.458 1.00 92.81 96 LEU A C 1
ATOM 695 O O . LEU A 1 96 ? -5.902 3.391 7.388 1.00 92.81 96 LEU A O 1
ATOM 699 N N . ALA A 1 97 ? -5.196 5.251 6.337 1.00 89.75 97 ALA A N 1
ATOM 700 C CA . ALA A 1 97 ? -4.172 5.573 7.323 1.00 89.75 97 ALA A CA 1
ATOM 701 C C . ALA A 1 97 ? -4.772 5.931 8.693 1.00 89.75 97 ALA A C 1
ATOM 703 O O . ALA A 1 97 ? -4.165 5.622 9.715 1.00 89.75 97 ALA A O 1
ATOM 704 N N . LEU A 1 98 ? -5.974 6.511 8.741 1.00 89.44 98 LEU A N 1
ATOM 705 C CA . LEU A 1 98 ? -6.655 6.826 9.998 1.00 89.44 98 LEU A CA 1
ATOM 706 C C . LEU A 1 98 ? -7.302 5.609 10.658 1.00 89.44 98 LEU A C 1
ATOM 708 O O . LEU A 1 98 ? -7.181 5.422 11.868 1.00 89.44 98 LEU A O 1
ATOM 712 N N . VAL A 1 99 ? -7.999 4.783 9.879 1.00 89.75 99 VAL A N 1
ATOM 713 C CA . VAL A 1 99 ? -8.834 3.705 10.432 1.00 89.75 99 VAL A CA 1
ATOM 714 C C . VAL A 1 99 ? -8.067 2.396 10.599 1.00 89.75 99 VAL A C 1
ATOM 716 O O . VAL A 1 99 ? -8.397 1.593 11.468 1.00 89.75 99 VAL A O 1
ATOM 719 N N . ALA A 1 100 ? -7.022 2.172 9.803 1.00 91.50 100 ALA A N 1
ATOM 720 C CA . ALA A 1 100 ? -6.411 0.856 9.645 1.00 91.50 100 ALA A CA 1
ATOM 721 C C . ALA A 1 100 ? -4.885 0.856 9.833 1.00 91.50 100 ALA A C 1
ATOM 723 O O . ALA A 1 100 ? -4.198 -0.038 9.321 1.00 91.50 100 ALA A O 1
ATOM 724 N N . ALA A 1 101 ? -4.356 1.838 10.573 1.00 87.56 101 ALA A N 1
ATOM 725 C CA . ALA A 1 101 ? -2.933 1.946 10.870 1.00 87.56 101 ALA A CA 1
ATOM 726 C C . ALA A 1 101 ? -2.385 0.729 11.657 1.00 87.56 101 ALA A C 1
ATOM 728 O O . ALA A 1 101 ? -3.027 0.235 12.590 1.00 87.56 101 ALA A O 1
ATOM 729 N N . PRO A 1 102 ? -1.153 0.277 11.357 1.00 94.31 102 PRO A N 1
ATOM 730 C CA . PRO A 1 102 ? -0.298 0.767 10.278 1.00 94.31 102 PRO A CA 1
ATOM 731 C C . PRO A 1 102 ? -0.764 0.248 8.911 1.00 94.31 102 PRO A C 1
ATOM 733 O O . PRO A 1 102 ? -1.140 -0.923 8.773 1.00 94.31 102 PRO A O 1
ATOM 736 N N . VAL A 1 103 ? -0.678 1.117 7.902 1.00 95.62 103 VAL A N 1
ATOM 737 C CA . VAL A 1 103 ? -1.019 0.808 6.509 1.00 95.62 103 VAL A CA 1
ATOM 738 C C . VAL A 1 103 ? 0.225 0.886 5.631 1.00 95.62 103 VAL A C 1
ATOM 740 O O . VAL A 1 103 ? 1.068 1.767 5.794 1.00 95.62 103 VAL A O 1
ATOM 743 N N . VAL A 1 104 ? 0.347 -0.062 4.702 1.00 97.00 104 VAL A N 1
ATOM 744 C CA . VAL A 1 104 ? 1.361 -0.016 3.648 1.00 97.00 104 VAL A CA 1
ATOM 745 C C . VAL A 1 104 ? 0.698 -0.101 2.284 1.00 97.00 104 VAL A C 1
ATOM 747 O O . VAL A 1 104 ? -0.016 -1.065 1.998 1.00 97.00 104 VAL A O 1
ATOM 750 N N . PHE A 1 105 ? 0.971 0.879 1.429 1.00 96.50 105 PHE A N 1
ATOM 751 C CA . PHE A 1 105 ? 0.473 0.922 0.059 1.00 96.50 105 PHE A CA 1
ATOM 752 C C . PHE A 1 105 ? 1.440 0.199 -0.880 1.00 96.50 105 PHE A C 1
ATOM 754 O O . PHE A 1 105 ? 2.576 0.625 -1.056 1.00 96.50 105 PHE A O 1
ATOM 761 N N . ALA A 1 106 ? 1.013 -0.904 -1.490 1.00 96.62 106 ALA A N 1
ATOM 762 C CA . ALA A 1 106 ? 1.754 -1.565 -2.559 1.00 96.62 106 ALA A CA 1
ATOM 763 C C . ALA A 1 106 ? 1.336 -0.959 -3.905 1.00 96.62 106 ALA A C 1
ATOM 765 O O . ALA A 1 106 ? 0.271 -1.279 -4.432 1.00 96.62 106 ALA A O 1
ATOM 766 N N . VAL A 1 107 ? 2.165 -0.079 -4.460 1.00 95.88 107 VAL A N 1
ATOM 767 C CA . VAL A 1 107 ? 1.917 0.592 -5.738 1.00 95.88 107 VAL A CA 1
ATOM 768 C C . VAL A 1 107 ? 2.502 -0.249 -6.863 1.00 95.88 107 VAL A C 1
ATOM 770 O O . VAL A 1 107 ? 3.719 -0.330 -7.034 1.00 95.88 107 VAL A O 1
ATOM 773 N N . THR A 1 108 ? 1.608 -0.900 -7.605 1.00 94.12 108 THR A N 1
ATOM 774 C CA . THR A 1 108 ? 1.944 -1.792 -8.730 1.00 94.12 108 THR A CA 1
ATOM 775 C C . THR A 1 108 ? 1.428 -1.274 -10.073 1.00 94.12 108 THR A C 1
ATOM 777 O O . THR A 1 108 ? 1.848 -1.756 -11.126 1.00 94.12 108 THR A O 1
ATOM 780 N N . ALA A 1 109 ? 0.528 -0.288 -10.038 1.00 93.31 109 ALA A N 1
ATOM 781 C CA . ALA A 1 109 ? 0.033 0.428 -11.204 1.00 93.31 109 ALA A CA 1
ATOM 782 C C . ALA A 1 109 ? 1.031 1.504 -11.687 1.00 93.31 109 ALA A C 1
ATOM 784 O O . ALA A 1 109 ? 1.852 1.982 -10.897 1.00 93.31 109 ALA A O 1
ATOM 785 N N . PRO A 1 110 ? 0.959 1.919 -12.969 1.00 90.88 110 PRO A N 1
ATOM 786 C CA . PRO A 1 110 ? 1.689 3.086 -13.461 1.00 90.88 110 PRO A CA 1
ATOM 787 C C . PRO A 1 110 ? 1.389 4.336 -12.627 1.00 90.88 110 PRO A C 1
ATOM 789 O O . PRO A 1 110 ? 0.250 4.528 -12.208 1.00 90.88 110 PRO A O 1
ATOM 792 N N . ARG A 1 111 ? 2.395 5.196 -12.417 1.00 90.81 111 ARG A N 1
ATOM 793 C CA . ARG A 1 111 ? 2.222 6.463 -11.692 1.00 90.81 111 ARG A CA 1
ATOM 794 C C . ARG A 1 111 ? 1.262 7.389 -12.443 1.00 90.81 111 ARG A C 1
ATOM 796 O O . ARG A 1 111 ? 1.358 7.556 -13.658 1.00 90.81 111 ARG A O 1
ATOM 803 N N . THR A 1 112 ? 0.356 7.993 -11.691 1.00 92.19 112 THR A N 1
ATOM 804 C CA . THR A 1 112 ? -0.590 9.027 -12.121 1.00 92.19 112 THR A CA 1
ATOM 805 C C . THR A 1 112 ? -0.520 10.175 -11.116 1.00 92.19 112 THR A C 1
ATOM 807 O O . THR A 1 112 ? 0.001 9.995 -10.017 1.00 92.19 112 THR A O 1
ATOM 810 N N . ALA A 1 113 ? -1.081 11.341 -11.442 1.00 91.38 113 ALA A N 1
ATOM 811 C CA . ALA A 1 113 ? -1.119 12.464 -10.501 1.00 91.38 113 ALA A CA 1
ATOM 812 C C . ALA A 1 113 ? -1.804 12.104 -9.163 1.00 91.38 113 ALA A C 1
ATOM 814 O O . ALA A 1 113 ? -1.358 12.544 -8.108 1.00 91.38 113 ALA A O 1
ATOM 815 N N . ALA A 1 114 ? -2.842 11.259 -9.195 1.00 91.94 114 ALA A N 1
ATOM 816 C CA . ALA A 1 114 ? -3.527 10.784 -7.992 1.00 91.94 114 ALA A CA 1
ATOM 817 C C . ALA A 1 114 ? -2.635 9.861 -7.140 1.00 91.94 114 ALA A C 1
ATOM 819 O O . ALA A 1 114 ? -2.586 9.998 -5.919 1.00 91.94 114 ALA A O 1
ATOM 820 N N . ILE A 1 115 ? -1.886 8.954 -7.778 1.00 94.12 115 ILE A N 1
ATOM 821 C CA . ILE A 1 115 ? -0.913 8.095 -7.087 1.00 94.12 115 ILE A CA 1
ATOM 822 C C . ILE A 1 115 ? 0.223 8.934 -6.502 1.00 94.12 115 ILE A C 1
ATOM 824 O O . ILE A 1 115 ? 0.635 8.695 -5.374 1.00 94.12 115 ILE A O 1
ATOM 828 N N . ASP A 1 116 ? 0.707 9.933 -7.235 1.00 93.25 116 ASP A N 1
ATOM 829 C CA . ASP A 1 116 ? 1.787 10.806 -6.780 1.00 93.25 116 ASP A CA 1
ATOM 830 C C . ASP A 1 116 ? 1.376 11.638 -5.564 1.00 93.25 116 ASP A C 1
ATOM 832 O O . ASP A 1 116 ? 2.154 11.753 -4.618 1.00 93.25 116 ASP A O 1
ATOM 836 N N . ALA A 1 117 ? 0.140 12.144 -5.546 1.00 91.00 117 ALA A N 1
ATOM 837 C CA . ALA A 1 117 ? -0.430 12.803 -4.374 1.00 91.00 117 ALA A CA 1
ATOM 838 C C . ALA A 1 117 ? -0.494 11.846 -3.170 1.00 91.00 117 ALA A C 1
ATOM 840 O O . ALA A 1 117 ? 0.000 12.178 -2.097 1.00 91.00 117 ALA A O 1
ATOM 841 N N . ALA A 1 118 ? -0.999 10.623 -3.365 1.00 91.31 118 ALA A N 1
ATOM 842 C CA . ALA A 1 118 ? -1.051 9.617 -2.304 1.00 91.31 118 ALA A CA 1
ATOM 843 C C . ALA A 1 118 ? 0.346 9.207 -1.789 1.00 91.31 118 ALA A C 1
ATOM 845 O O . ALA A 1 118 ? 0.513 8.915 -0.604 1.00 91.31 118 ALA A O 1
ATOM 846 N N . LEU A 1 119 ? 1.359 9.179 -2.663 1.00 92.25 119 LEU A N 1
ATOM 847 C CA . LEU A 1 119 ? 2.750 8.891 -2.300 1.00 92.25 119 LEU A CA 1
ATOM 848 C C . LEU A 1 119 ? 3.398 10.033 -1.508 1.00 92.25 119 LEU A C 1
ATOM 850 O O . LEU A 1 119 ? 4.202 9.758 -0.618 1.00 92.25 119 LEU A O 1
ATOM 854 N N . ALA A 1 120 ? 3.062 11.289 -1.814 1.00 90.38 120 ALA A N 1
ATOM 855 C CA . ALA A 1 120 ? 3.609 12.462 -1.132 1.00 90.38 120 ALA A CA 1
ATOM 856 C C . ALA A 1 120 ? 3.217 12.531 0.355 1.00 90.38 120 ALA A C 1
ATOM 858 O O . ALA A 1 120 ? 3.989 13.051 1.161 1.00 90.38 120 ALA A O 1
ATOM 859 N N . ASP A 1 121 ? 2.068 11.956 0.717 1.00 88.56 121 ASP A N 1
ATOM 860 C CA . ASP A 1 121 ? 1.566 11.911 2.095 1.00 88.56 121 ASP A CA 1
ATOM 861 C C . ASP A 1 121 ? 2.224 10.818 2.962 1.00 88.56 121 ASP A C 1
ATOM 863 O O . ASP A 1 121 ? 1.984 10.752 4.169 1.00 88.56 121 ASP A O 1
ATOM 867 N N . GLN A 1 122 ? 3.054 9.944 2.380 1.00 90.50 122 GLN A N 1
ATOM 868 C CA . GLN A 1 122 ? 3.665 8.833 3.113 1.00 90.50 122 GLN A CA 1
ATOM 869 C C . GLN A 1 122 ? 4.929 9.262 3.865 1.00 90.50 122 GLN A C 1
ATOM 871 O O . GLN A 1 122 ? 5.764 10.008 3.354 1.00 90.50 122 GLN A O 1
ATOM 876 N N . ASP A 1 123 ? 5.135 8.711 5.065 1.00 88.94 123 ASP A N 1
ATOM 877 C CA . ASP A 1 123 ? 6.349 8.962 5.852 1.00 88.94 123 ASP A CA 1
ATOM 878 C C . ASP A 1 123 ? 7.599 8.331 5.213 1.00 88.94 123 ASP A C 1
ATOM 880 O O . ASP A 1 123 ? 8.720 8.807 5.419 1.00 88.94 123 ASP A O 1
ATOM 884 N N . LEU A 1 124 ? 7.398 7.236 4.472 1.00 90.75 124 LEU A N 1
ATOM 885 C CA . LEU A 1 124 ? 8.436 6.428 3.844 1.00 90.75 124 LEU A CA 1
ATOM 886 C C . LEU A 1 124 ? 7.958 5.876 2.499 1.00 90.75 124 LEU A C 1
ATOM 888 O O . LEU A 1 124 ? 6.920 5.215 2.426 1.00 90.75 124 LEU A O 1
ATOM 892 N N . VAL A 1 125 ? 8.780 6.043 1.462 1.00 94.44 125 VAL A N 1
ATOM 893 C CA . VAL A 1 125 ? 8.594 5.383 0.166 1.00 94.44 125 VAL A CA 1
ATOM 894 C C . VAL A 1 125 ? 9.751 4.417 -0.088 1.00 94.44 125 VAL A C 1
ATOM 896 O O . VAL A 1 125 ? 10.921 4.791 -0.034 1.00 94.44 125 VAL A O 1
ATOM 899 N N . VAL A 1 126 ? 9.433 3.157 -0.378 1.00 95.75 126 VAL A N 1
ATOM 900 C CA . VAL A 1 126 ? 10.400 2.111 -0.728 1.00 95.75 126 VAL A CA 1
ATOM 901 C C . VAL A 1 126 ? 10.251 1.762 -2.205 1.00 95.75 126 VAL A C 1
ATOM 903 O O . VAL A 1 126 ? 9.226 1.219 -2.611 1.00 95.75 126 VAL A O 1
ATOM 906 N N . LEU A 1 127 ? 11.277 2.009 -3.013 1.00 96.38 127 LEU A N 1
ATOM 907 C CA . LEU A 1 127 ? 11.345 1.498 -4.378 1.00 96.38 127 LEU A CA 1
ATOM 908 C C . LEU A 1 127 ? 11.928 0.079 -4.386 1.00 96.38 127 LEU A C 1
ATOM 910 O O . LEU A 1 127 ? 13.035 -0.158 -3.902 1.00 96.38 127 LEU A O 1
ATOM 914 N N . VAL A 1 128 ? 11.205 -0.856 -4.998 1.00 96.56 128 VAL A N 1
ATOM 915 C CA . VAL A 1 128 ? 11.659 -2.224 -5.247 1.00 96.56 128 VAL A CA 1
ATOM 916 C C . VAL A 1 128 ? 12.237 -2.311 -6.653 1.00 96.56 128 VAL A C 1
ATOM 918 O O . VAL A 1 128 ? 11.502 -2.252 -7.638 1.00 96.56 128 VAL A O 1
ATOM 921 N N . THR A 1 129 ? 13.557 -2.453 -6.754 1.00 95.62 129 THR A N 1
ATOM 922 C CA . THR A 1 129 ? 14.263 -2.535 -8.039 1.00 95.62 129 THR A CA 1
ATOM 923 C C . THR A 1 129 ? 15.561 -3.339 -7.904 1.00 95.62 129 THR A C 1
ATOM 925 O O . THR A 1 129 ? 16.251 -3.212 -6.892 1.00 95.62 129 THR A O 1
ATOM 928 N N . PRO A 1 130 ? 15.914 -4.192 -8.885 1.00 93.81 130 PRO A N 1
ATOM 929 C CA . PRO A 1 130 ? 17.236 -4.817 -8.931 1.00 93.81 130 PRO A CA 1
ATOM 930 C C . PRO A 1 130 ? 18.345 -3.828 -9.324 1.00 93.81 130 PRO A C 1
ATOM 932 O O . PRO A 1 130 ? 19.512 -4.116 -9.084 1.00 93.81 130 PRO A O 1
ATOM 935 N N . ASP A 1 131 ? 17.980 -2.694 -9.924 1.00 94.94 131 ASP A N 1
ATOM 936 C CA . ASP A 1 131 ? 18.892 -1.668 -10.424 1.00 94.94 131 ASP A CA 1
ATOM 937 C C . ASP A 1 131 ? 18.432 -0.293 -9.899 1.00 94.94 131 ASP A C 1
ATOM 939 O O . ASP A 1 131 ? 17.484 0.281 -10.450 1.00 94.94 131 ASP A O 1
ATOM 943 N N . PRO A 1 132 ? 18.986 0.186 -8.769 1.00 93.12 132 PRO A N 1
ATOM 944 C CA . PRO A 1 132 ? 18.568 1.438 -8.137 1.00 93.12 132 PRO A CA 1
ATOM 945 C C . PRO A 1 132 ? 19.038 2.688 -8.886 1.00 93.12 132 PRO A C 1
ATOM 947 O O . PRO A 1 132 ? 18.385 3.722 -8.769 1.00 93.12 132 PRO A O 1
ATOM 950 N N . ASP A 1 133 ? 20.113 2.581 -9.668 1.00 92.75 133 ASP A N 1
ATOM 951 C CA . ASP A 1 133 ? 20.687 3.694 -10.435 1.00 92.75 133 ASP A CA 1
ATOM 952 C C . ASP A 1 133 ? 20.206 3.696 -11.897 1.00 92.75 133 ASP A C 1
ATOM 954 O O . ASP A 1 133 ? 20.445 4.639 -12.653 1.00 92.75 133 ASP A O 1
ATOM 958 N N . GLY A 1 134 ? 19.490 2.644 -12.303 1.00 92.88 134 GLY A N 1
ATOM 959 C CA . GLY A 1 134 ? 18.923 2.506 -13.634 1.00 92.88 134 GLY A CA 1
ATOM 960 C C . GLY A 1 134 ? 17.868 3.569 -13.975 1.00 92.88 134 GLY A C 1
ATOM 961 O O . GLY A 1 134 ? 17.175 4.097 -13.099 1.00 92.88 134 GLY A O 1
ATOM 962 N N . PRO A 1 135 ? 17.640 3.837 -15.274 1.00 92.44 135 PRO A N 1
ATOM 963 C CA . PRO A 1 135 ? 16.751 4.910 -15.732 1.00 92.44 135 PRO A CA 1
ATOM 964 C C . PRO A 1 135 ? 15.305 4.748 -15.246 1.00 92.44 135 PRO A C 1
ATOM 966 O O . PRO A 1 135 ? 14.622 5.733 -14.973 1.00 92.44 135 PRO A O 1
ATOM 969 N N . LEU A 1 136 ? 14.837 3.504 -15.093 1.00 87.69 136 LEU A N 1
ATOM 970 C CA . LEU A 1 136 ? 13.503 3.232 -14.563 1.00 87.69 136 LEU A CA 1
ATOM 971 C C . LEU A 1 136 ? 13.390 3.601 -13.078 1.00 87.69 136 LEU A C 1
ATOM 973 O O . LEU A 1 136 ? 12.349 4.099 -12.664 1.00 87.69 136 LEU A O 1
ATOM 977 N N . ALA A 1 137 ? 14.441 3.381 -12.286 1.00 91.88 137 ALA A N 1
ATOM 978 C CA . ALA A 1 137 ? 14.463 3.760 -10.878 1.00 91.88 137 ALA A CA 1
ATOM 979 C C . ALA A 1 137 ? 14.515 5.284 -10.714 1.00 91.88 137 ALA A C 1
ATOM 981 O O . ALA A 1 137 ? 13.754 5.846 -9.925 1.00 91.88 137 ALA A O 1
ATOM 982 N N . VAL A 1 138 ? 15.317 5.966 -11.535 1.00 91.62 138 VAL A N 1
ATOM 983 C CA . VAL A 1 138 ? 15.347 7.436 -11.590 1.00 91.62 138 VAL A CA 1
ATOM 984 C C . VAL A 1 138 ? 13.961 7.995 -11.927 1.00 91.62 138 VAL A C 1
ATOM 986 O O . VAL A 1 138 ? 13.445 8.845 -11.206 1.00 91.62 138 VAL A O 1
ATOM 989 N N . ALA A 1 139 ? 13.301 7.468 -12.962 1.00 90.06 139 ALA A N 1
ATOM 990 C CA . ALA A 1 139 ? 11.950 7.895 -13.328 1.00 90.06 139 ALA A CA 1
ATOM 991 C C . ALA A 1 139 ? 10.912 7.571 -12.237 1.00 90.06 139 ALA A C 1
ATOM 993 O O . ALA A 1 139 ? 10.049 8.393 -11.936 1.00 90.06 139 ALA A O 1
ATOM 994 N N . ALA A 1 140 ? 11.003 6.394 -11.609 1.00 88.81 140 ALA A N 1
ATOM 995 C CA . ALA A 1 140 ? 10.070 5.970 -10.568 1.00 88.81 140 ALA A CA 1
ATOM 996 C C . ALA A 1 140 ? 10.178 6.809 -9.288 1.00 88.81 140 ALA A C 1
ATOM 998 O O . ALA A 1 140 ? 9.176 6.955 -8.590 1.00 88.81 140 ALA A O 1
ATOM 999 N N . THR A 1 141 ? 11.349 7.378 -8.992 1.00 90.25 141 THR A N 1
ATOM 1000 C CA . THR A 1 141 ? 11.589 8.198 -7.789 1.00 90.25 141 THR A CA 1
ATOM 1001 C C . THR A 1 141 ? 11.520 9.701 -8.033 1.00 90.25 141 THR A C 1
ATOM 1003 O O . THR A 1 141 ? 11.458 10.468 -7.073 1.00 90.25 141 THR A O 1
ATOM 1006 N N . ALA A 1 142 ? 11.467 10.142 -9.293 1.00 90.94 142 ALA A N 1
ATOM 1007 C CA . ALA A 1 142 ? 11.376 11.553 -9.639 1.00 90.94 142 ALA A CA 1
ATOM 1008 C C . ALA A 1 142 ? 10.196 12.238 -8.923 1.00 90.94 142 ALA A C 1
ATOM 1010 O O . ALA A 1 142 ? 9.050 11.781 -8.998 1.00 90.94 142 ALA A O 1
ATOM 1011 N N . GLY A 1 143 ? 10.499 13.330 -8.215 1.00 86.81 143 GLY A N 1
ATOM 1012 C CA . GLY A 1 143 ? 9.523 14.134 -7.474 1.00 86.81 143 GLY A CA 1
ATOM 1013 C C . GLY A 1 143 ? 9.034 13.532 -6.152 1.00 86.81 143 GLY A C 1
ATOM 1014 O O . GLY A 1 143 ? 8.229 14.171 -5.483 1.00 86.81 143 GLY A O 1
ATOM 1015 N N . LEU A 1 144 ? 9.505 12.344 -5.753 1.00 86.44 144 LEU A N 1
ATOM 1016 C CA . LEU A 1 144 ? 9.099 11.717 -4.496 1.00 86.44 144 LEU A CA 1
ATOM 1017 C C . LEU A 1 144 ? 10.067 12.079 -3.360 1.00 86.44 144 LEU A C 1
ATOM 1019 O O . LEU A 1 144 ? 11.284 11.922 -3.510 1.00 86.44 144 LEU A O 1
ATOM 1023 N N . PRO A 1 145 ? 9.565 12.532 -2.200 1.00 77.88 145 PRO A N 1
ATOM 1024 C CA . PRO A 1 145 ? 10.408 12.747 -1.036 1.00 77.88 145 PRO A CA 1
ATOM 1025 C C . PRO A 1 145 ? 10.807 11.406 -0.395 1.00 77.88 145 PRO A C 1
ATOM 1027 O O . PRO A 1 145 ? 10.035 10.451 -0.389 1.00 77.88 145 PRO A O 1
ATOM 1030 N N . ARG A 1 146 ? 12.004 11.355 0.211 1.00 81.44 146 ARG A N 1
ATOM 1031 C CA . ARG A 1 146 ? 12.418 10.301 1.167 1.00 81.44 146 ARG A CA 1
ATOM 1032 C C . ARG A 1 146 ? 12.283 8.867 0.635 1.00 81.44 146 ARG A C 1
ATOM 1034 O O . ARG A 1 146 ? 11.753 7.981 1.308 1.00 81.44 146 ARG A O 1
ATOM 1041 N N . VAL A 1 147 ? 12.801 8.637 -0.569 1.00 90.44 147 VAL A N 1
ATOM 1042 C CA . VAL A 1 147 ? 12.821 7.299 -1.162 1.00 90.44 147 VAL A CA 1
ATOM 1043 C C . VAL A 1 147 ? 14.026 6.501 -0.671 1.00 90.44 147 VAL A C 1
ATOM 1045 O O . VAL A 1 147 ? 15.161 6.968 -0.721 1.00 90.44 147 VAL A O 1
ATOM 1048 N N . THR A 1 148 ? 13.784 5.264 -0.248 1.00 93.25 148 THR A N 1
ATOM 1049 C CA . THR A 1 148 ? 14.823 4.243 -0.077 1.00 93.25 148 THR A CA 1
ATOM 1050 C C . THR A 1 148 ? 14.6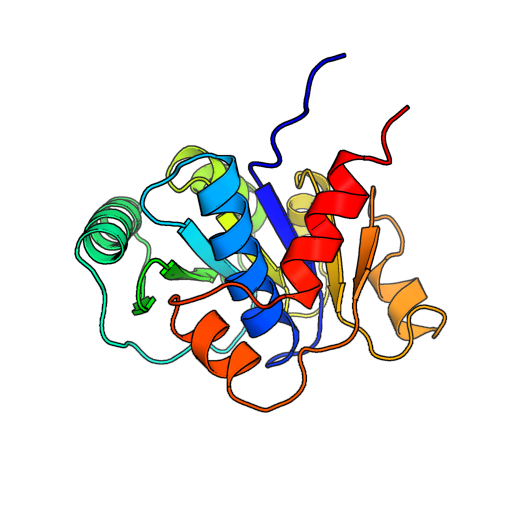31 3.130 -1.100 1.00 93.25 148 THR A C 1
ATOM 1052 O O . THR A 1 148 ? 13.521 2.902 -1.578 1.00 93.25 148 THR A O 1
ATOM 1055 N N . THR A 1 149 ? 15.700 2.426 -1.459 1.00 93.75 149 THR A N 1
ATOM 1056 C CA . THR A 1 149 ? 15.655 1.353 -2.455 1.00 93.75 149 THR A CA 1
ATOM 1057 C C . THR A 1 149 ? 15.907 -0.002 -1.807 1.00 93.75 149 THR A C 1
ATOM 1059 O O . THR A 1 149 ? 16.637 -0.142 -0.824 1.00 93.75 149 THR A O 1
ATOM 1062 N N . THR A 1 150 ? 15.284 -1.040 -2.353 1.00 95.06 150 THR A N 1
ATOM 1063 C CA . THR A 1 150 ? 15.563 -2.421 -1.969 1.00 95.06 150 THR A CA 1
ATOM 1064 C C . THR A 1 150 ? 15.446 -3.346 -3.172 1.00 95.06 150 THR A C 1
ATOM 1066 O O . THR A 1 150 ? 14.630 -3.129 -4.068 1.00 95.06 150 THR A O 1
ATOM 1069 N N . ALA A 1 151 ? 16.246 -4.408 -3.186 1.00 94.50 151 ALA A N 1
ATOM 1070 C CA . ALA A 1 151 ? 16.100 -5.452 -4.187 1.00 94.50 151 ALA A CA 1
ATOM 1071 C C . ALA A 1 151 ? 14.783 -6.226 -3.969 1.00 94.50 151 ALA A C 1
ATOM 1073 O O . ALA A 1 151 ? 14.342 -6.391 -2.823 1.00 94.50 151 ALA A O 1
ATOM 1074 N N . PRO A 1 152 ? 14.166 -6.771 -5.034 1.00 94.50 152 PRO A N 1
ATOM 1075 C CA . PRO A 1 152 ? 13.026 -7.666 -4.894 1.00 94.50 152 PRO A CA 1
ATOM 1076 C C . PRO A 1 152 ? 13.326 -8.820 -3.932 1.00 94.50 152 PRO A C 1
ATOM 1078 O O . PRO A 1 152 ? 14.404 -9.418 -3.969 1.00 94.50 152 PRO A O 1
ATOM 1081 N N . LEU A 1 153 ? 12.349 -9.194 -3.098 1.00 93.50 153 LEU A N 1
ATOM 1082 C CA . LEU A 1 153 ? 12.502 -10.381 -2.258 1.00 93.50 153 LEU A CA 1
ATOM 1083 C C . LEU A 1 153 ? 12.675 -11.623 -3.140 1.00 93.50 153 LEU A C 1
ATOM 1085 O O . LEU A 1 153 ? 11.786 -11.984 -3.928 1.00 93.50 153 LEU A O 1
ATOM 1089 N N . ALA A 1 154 ? 13.808 -12.302 -2.946 1.00 92.44 154 ALA A N 1
ATOM 1090 C CA . ALA A 1 154 ? 14.104 -13.570 -3.592 1.00 92.44 154 ALA A CA 1
ATOM 1091 C C . ALA A 1 154 ? 12.951 -14.563 -3.390 1.00 92.44 154 ALA A C 1
ATOM 1093 O O . ALA A 1 154 ? 12.284 -14.587 -2.348 1.00 92.44 154 ALA A O 1
ATOM 1094 N N . ARG A 1 155 ? 12.698 -15.390 -4.409 1.00 90.50 155 ARG A N 1
ATOM 1095 C CA . ARG A 1 155 ? 11.721 -16.478 -4.296 1.00 90.50 155 ARG A CA 1
ATOM 1096 C C . ARG A 1 155 ? 12.136 -17.415 -3.159 1.00 90.50 155 ARG A C 1
ATOM 1098 O O . ARG A 1 155 ? 13.320 -17.678 -2.976 1.00 90.50 155 ARG A O 1
ATOM 1105 N N . GLY A 1 156 ? 11.158 -17.909 -2.403 1.00 92.25 156 GLY A N 1
ATOM 1106 C CA . GLY A 1 156 ? 11.390 -18.836 -1.297 1.00 92.25 156 GLY A CA 1
ATOM 1107 C C . GLY A 1 156 ? 10.652 -18.462 -0.015 1.00 92.25 156 GLY A C 1
ATOM 1108 O O . GLY A 1 156 ? 9.776 -17.596 0.010 1.00 92.25 156 GLY A O 1
ATOM 1109 N N . LEU A 1 157 ? 11.025 -19.132 1.075 1.00 91.75 157 LEU A N 1
ATOM 1110 C CA . LEU A 1 157 ? 10.245 -19.155 2.313 1.00 91.75 157 LEU A CA 1
ATOM 1111 C C . LEU A 1 157 ? 10.038 -17.770 2.940 1.00 91.75 157 LEU A C 1
ATOM 1113 O O . LEU A 1 157 ? 8.946 -17.468 3.408 1.00 91.75 157 LEU A O 1
ATOM 1117 N N . ALA A 1 158 ? 11.053 -16.902 2.940 1.00 90.06 158 ALA A N 1
ATOM 1118 C CA . ALA A 1 158 ? 10.928 -15.569 3.538 1.00 90.06 158 ALA A CA 1
ATOM 1119 C C . ALA A 1 158 ? 9.863 -14.711 2.830 1.00 90.06 158 ALA A C 1
ATOM 1121 O O . ALA A 1 158 ? 9.093 -14.001 3.484 1.00 90.06 158 ALA A O 1
ATOM 1122 N N . ARG A 1 159 ? 9.795 -14.812 1.498 1.00 92.31 159 ARG A N 1
ATOM 1123 C CA . ARG A 1 159 ? 8.794 -14.141 0.665 1.00 92.31 159 ARG A CA 1
ATOM 1124 C C . ARG A 1 159 ? 7.401 -14.706 0.927 1.00 92.31 159 ARG A C 1
ATOM 1126 O O . ARG A 1 159 ? 6.475 -13.935 1.162 1.00 92.31 159 ARG A O 1
ATOM 1133 N N . GLU A 1 160 ? 7.264 -16.030 0.959 1.00 91.94 160 GLU A N 1
ATOM 1134 C CA . GLU A 1 160 ? 5.976 -16.687 1.213 1.00 91.94 160 GLU A CA 1
ATOM 1135 C C . GLU A 1 160 ? 5.435 -16.396 2.618 1.00 91.94 160 GLU A C 1
ATOM 1137 O O . GLU A 1 160 ? 4.274 -16.020 2.769 1.00 91.94 160 GLU A O 1
ATOM 1142 N N . LEU A 1 161 ? 6.281 -16.450 3.652 1.00 92.06 161 LEU A N 1
ATOM 1143 C CA . LEU A 1 161 ? 5.875 -16.118 5.023 1.00 92.06 161 LEU A CA 1
ATOM 1144 C C . LEU A 1 161 ? 5.483 -14.644 5.187 1.00 92.06 161 LEU A C 1
ATOM 1146 O O . LEU A 1 161 ? 4.616 -14.335 6.011 1.00 92.06 161 LEU A O 1
ATOM 1150 N N . SER A 1 162 ? 6.100 -13.744 4.417 1.00 91.44 162 SER A N 1
ATOM 1151 C CA . SER A 1 162 ? 5.716 -12.329 4.393 1.00 91.44 162 SER A CA 1
ATOM 1152 C C . SER A 1 162 ? 4.332 -12.167 3.767 1.00 91.44 162 SER A C 1
ATOM 1154 O O . SER A 1 162 ? 3.438 -11.618 4.407 1.00 91.44 162 SER A O 1
ATOM 1156 N N . ARG A 1 163 ? 4.106 -12.739 2.574 1.00 91.00 163 ARG A N 1
ATOM 1157 C CA . ARG A 1 163 ? 2.803 -12.705 1.878 1.00 91.00 163 ARG A CA 1
ATOM 1158 C C . ARG A 1 163 ? 1.677 -13.358 2.678 1.00 91.00 163 ARG A C 1
ATOM 1160 O O . ARG A 1 163 ? 0.539 -12.904 2.625 1.00 91.00 163 ARG A O 1
ATOM 1167 N N . ALA A 1 164 ? 1.983 -14.418 3.420 1.00 90.56 164 ALA A N 1
ATOM 1168 C CA . ALA A 1 164 ? 1.038 -15.092 4.305 1.00 90.56 164 ALA A CA 1
ATOM 1169 C C . ALA A 1 164 ? 0.736 -14.299 5.593 1.00 90.56 164 ALA A C 1
ATOM 1171 O O . ALA A 1 164 ? -0.074 -14.739 6.406 1.00 90.56 164 ALA A O 1
ATOM 1172 N N . GLY A 1 165 ? 1.388 -13.151 5.815 1.00 90.69 165 GLY A N 1
ATOM 1173 C CA . GLY A 1 165 ? 1.186 -12.332 7.008 1.00 90.69 165 GLY A CA 1
ATOM 1174 C C . GLY A 1 165 ? 1.713 -12.977 8.292 1.00 90.69 165 GLY A C 1
ATOM 1175 O O . GLY A 1 165 ? 1.183 -12.720 9.376 1.00 90.69 165 GLY A O 1
ATOM 1176 N N . VAL A 1 166 ? 2.728 -13.842 8.183 1.00 90.94 166 VAL A N 1
ATOM 1177 C CA . VAL A 1 166 ? 3.287 -14.616 9.303 1.00 90.94 166 VAL A CA 1
ATOM 1178 C C . VAL A 1 166 ? 4.546 -13.951 9.854 1.00 90.94 166 VAL A C 1
ATOM 1180 O O . VAL A 1 166 ? 4.669 -13.750 11.068 1.00 90.94 166 VAL A O 1
ATOM 1183 N N . ARG A 1 167 ? 5.498 -13.598 8.978 1.00 91.62 167 ARG A N 1
ATOM 1184 C CA . ARG A 1 167 ? 6.817 -13.096 9.387 1.00 91.62 167 ARG A CA 1
ATOM 1185 C C . ARG A 1 167 ? 7.402 -12.107 8.379 1.00 91.62 167 ARG A C 1
ATOM 1187 O O . ARG A 1 167 ? 7.481 -12.415 7.202 1.00 91.62 167 ARG A O 1
ATOM 1194 N N . THR A 1 168 ? 7.899 -10.977 8.884 1.00 92.25 168 THR A N 1
ATOM 1195 C CA . THR A 1 168 ? 8.730 -10.015 8.141 1.00 92.25 168 THR A CA 1
ATOM 1196 C C . THR A 1 168 ? 10.015 -10.656 7.621 1.00 92.25 168 THR A C 1
ATOM 1198 O O . THR A 1 168 ? 10.744 -11.297 8.388 1.00 92.25 168 THR A O 1
ATOM 1201 N N . ALA A 1 169 ? 10.331 -10.410 6.349 1.00 90.75 169 ALA A N 1
ATOM 1202 C CA . ALA A 1 169 ? 11.617 -10.753 5.753 1.00 90.75 169 ALA A CA 1
ATOM 1203 C C . ALA A 1 169 ? 12.785 -9.994 6.431 1.00 90.75 169 ALA A C 1
ATOM 1205 O O . ALA A 1 169 ? 12.683 -8.781 6.630 1.00 90.75 169 ALA A O 1
ATOM 1206 N N . PRO A 1 170 ? 13.920 -10.653 6.751 1.00 88.62 170 PRO A N 1
ATOM 1207 C CA . PRO A 1 170 ? 15.045 -10.013 7.445 1.00 88.62 170 PRO A CA 1
ATOM 1208 C C . PRO A 1 170 ? 15.596 -8.761 6.753 1.00 88.62 170 PRO A C 1
ATOM 1210 O O . PRO A 1 170 ? 15.950 -7.806 7.435 1.00 88.62 170 PRO A O 1
ATOM 1213 N N . ALA A 1 171 ? 15.632 -8.752 5.416 1.00 88.81 171 ALA A N 1
ATOM 1214 C CA . ALA A 1 171 ? 16.089 -7.604 4.634 1.00 88.81 171 ALA A CA 1
ATOM 1215 C C . ALA A 1 171 ? 15.254 -6.342 4.914 1.00 88.81 171 ALA A C 1
ATOM 1217 O O . ALA A 1 171 ? 15.813 -5.273 5.126 1.00 88.81 171 ALA A O 1
ATOM 1218 N N . ILE A 1 172 ? 13.929 -6.486 5.018 1.00 91.62 172 ILE A N 1
ATOM 1219 C CA . ILE A 1 172 ? 13.019 -5.361 5.272 1.00 91.62 172 ILE A CA 1
ATOM 1220 C C . ILE A 1 172 ? 13.109 -4.872 6.715 1.00 91.62 172 ILE A C 1
ATOM 1222 O O . ILE A 1 172 ? 13.036 -3.678 6.964 1.00 91.62 172 ILE A O 1
ATOM 1226 N N . ARG A 1 173 ? 13.345 -5.769 7.679 1.00 87.31 173 ARG A N 1
ATOM 1227 C CA . ARG A 1 173 ? 13.620 -5.340 9.057 1.00 87.31 173 ARG A CA 1
ATOM 1228 C C . ARG A 1 173 ? 14.867 -4.448 9.126 1.00 87.31 173 ARG A C 1
ATOM 1230 O O . ARG A 1 173 ? 14.814 -3.397 9.749 1.00 87.31 173 ARG A O 1
ATOM 1237 N N . ARG A 1 174 ? 15.961 -4.851 8.469 1.00 88.19 174 ARG A N 1
ATOM 1238 C CA . ARG A 1 174 ? 17.205 -4.061 8.434 1.00 88.19 174 ARG A CA 1
ATOM 1239 C C . ARG A 1 174 ? 17.012 -2.708 7.753 1.00 88.19 174 ARG A C 1
ATOM 1241 O O . ARG A 1 174 ? 17.615 -1.738 8.191 1.00 88.19 174 ARG A O 1
ATOM 1248 N N . LEU A 1 175 ? 16.183 -2.662 6.705 1.00 87.19 175 LEU A N 1
ATOM 1249 C CA . LEU A 1 175 ? 15.823 -1.427 6.009 1.00 87.19 175 LEU A CA 1
ATOM 1250 C C . LEU A 1 175 ? 15.225 -0.410 6.990 1.00 87.19 175 LEU A C 1
ATOM 1252 O O . LEU A 1 175 ? 15.737 0.694 7.098 1.00 87.19 175 LEU A O 1
ATOM 1256 N N . ILE A 1 176 ? 14.210 -0.813 7.761 1.00 83.62 176 ILE A N 1
ATOM 1257 C CA . ILE A 1 176 ? 13.547 0.073 8.730 1.00 83.62 176 ILE A CA 1
ATOM 1258 C C . ILE A 1 176 ? 14.521 0.516 9.819 1.00 83.62 176 ILE A C 1
ATOM 1260 O O . ILE A 1 176 ? 14.630 1.706 10.081 1.00 8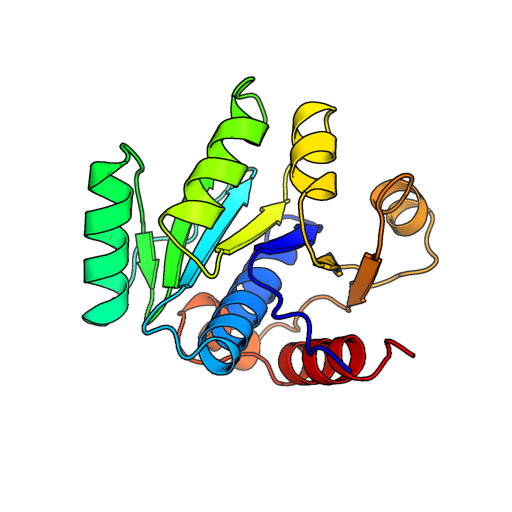3.62 176 ILE A O 1
ATOM 1264 N N . GLU A 1 177 ? 15.293 -0.418 10.384 1.00 83.69 177 GLU A N 1
ATOM 1265 C CA . GLU A 1 177 ? 16.306 -0.101 11.398 1.00 83.69 177 GLU A CA 1
ATOM 1266 C C . GLU A 1 177 ? 17.354 0.903 10.888 1.00 83.69 177 GLU A C 1
ATOM 1268 O O . GLU A 1 177 ? 17.918 1.660 11.679 1.00 83.69 177 GLU A O 1
ATOM 1273 N N . ALA A 1 178 ? 17.680 0.888 9.592 1.00 81.25 178 ALA A N 1
ATOM 1274 C CA . ALA A 1 178 ? 18.563 1.874 8.976 1.00 81.25 178 ALA A CA 1
ATOM 1275 C C . ALA A 1 178 ? 17.851 3.225 8.816 1.00 81.25 178 ALA A C 1
ATOM 1277 O O . ALA A 1 178 ? 18.379 4.239 9.261 1.00 81.25 178 ALA A O 1
ATOM 1278 N N . THR A 1 179 ? 16.627 3.235 8.282 1.00 77.50 179 THR A N 1
ATOM 1279 C CA . THR A 1 179 ? 15.824 4.453 8.103 1.00 77.50 179 THR A CA 1
ATOM 1280 C C . THR A 1 179 ? 15.580 5.185 9.423 1.00 77.50 179 THR A C 1
ATOM 1282 O O . THR A 1 179 ? 15.757 6.395 9.484 1.00 77.50 179 THR A O 1
ATOM 1285 N N . THR A 1 180 ? 15.270 4.470 10.508 1.00 70.88 180 THR A N 1
ATOM 1286 C CA . THR A 1 180 ? 15.046 5.071 11.835 1.00 70.88 180 THR A CA 1
ATOM 1287 C C . THR A 1 180 ? 16.320 5.608 12.494 1.00 70.88 180 THR A C 1
ATOM 1289 O O . THR A 1 180 ? 16.231 6.357 13.460 1.00 70.88 180 THR A O 1
ATOM 1292 N N . ARG A 1 181 ? 17.509 5.193 12.031 1.00 67.38 181 ARG A N 1
ATOM 1293 C CA . ARG A 1 181 ? 18.812 5.627 12.574 1.00 67.38 181 ARG A CA 1
ATOM 1294 C C . ARG A 1 181 ? 19.475 6.744 11.766 1.00 67.38 181 ARG A C 1
ATOM 1296 O O 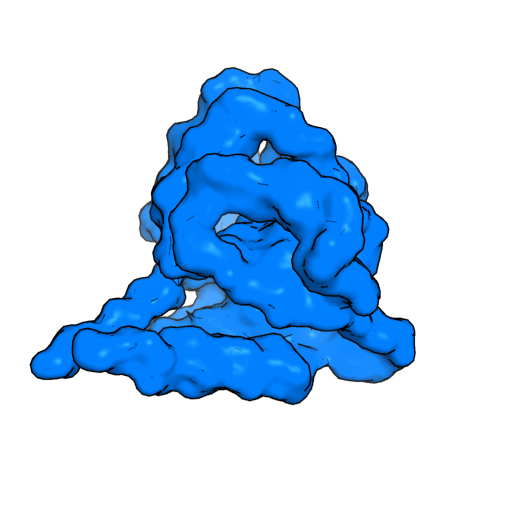. ARG A 1 181 ? 20.438 7.322 12.253 1.00 67.38 181 ARG A O 1
ATOM 1303 N N . SER A 1 182 ? 19.002 7.016 10.551 1.00 58.31 182 SER A N 1
ATOM 1304 C CA . SER A 1 182 ? 19.614 7.974 9.621 1.00 58.31 182 SER A CA 1
ATOM 1305 C C . SER A 1 182 ? 19.036 9.396 9.686 1.00 58.31 182 SER A C 1
ATOM 1307 O O . SER A 1 182 ? 19.425 10.221 8.864 1.00 58.31 182 SER A O 1
ATOM 1309 N N . GLU A 1 183 ? 18.156 9.718 10.641 1.00 49.34 183 GLU A N 1
ATOM 1310 C CA . GLU A 1 183 ? 17.773 11.114 10.915 1.00 49.34 183 GLU A CA 1
ATOM 1311 C C . GLU A 1 183 ? 18.762 11.750 11.925 1.00 49.34 183 GLU A C 1
ATOM 1313 O O . GLU A 1 183 ? 18.921 11.196 13.018 1.00 49.34 183 GLU A O 1
ATOM 1318 N N . PRO A 1 184 ? 19.458 12.856 11.573 1.00 43.91 184 PRO A N 1
ATOM 1319 C CA . PRO A 1 184 ? 20.276 13.641 12.506 1.00 43.91 184 PRO A CA 1
ATOM 1320 C C . PRO A 1 184 ? 19.441 14.421 13.535 1.00 43.91 184 PRO A C 1
ATOM 1322 O O . PRO A 1 184 ? 18.299 14.822 13.212 1.00 43.91 184 PRO A O 1
#

Sequence (184 aa):
MAIRVVTGAAVVGRPREAEPVAAALALALRRETRAKAATVAVIGPPLPDGGGGGGAGRRLAVQLEAEGLEPRVRGRLAWVRLDPADPELPALTWQLALVAAPVVFAVTAPRTAAIDAALADQDLVVLVTPDPDGPLAVAATAGLPRVTTTAPLARGLARELSRAGVRTAPAIRRLIEATTRSEP